Protein AF-D4L274-F1 (afdb_monomer)

Organism: NCBI:txid718255

Solvent-accessible surface area (backbone atoms only — not comparable to full-atom values): 13822 Å² total; per-residue (Å²): 132,84,70,61,60,61,81,51,25,76,66,52,81,37,51,55,84,35,77,43,74,51,44,56,65,91,47,62,78,64,44,63,95,41,41,75,54,61,68,72,52,58,46,53,57,69,37,48,46,46,46,27,58,76,68,74,36,55,57,70,55,36,47,74,72,46,33,41,80,39,74,59,72,80,34,64,44,41,14,44,31,51,33,90,90,76,40,26,36,63,49,54,41,96,80,38,34,57,75,48,62,93,69,48,41,67,65,70,47,40,51,58,41,49,79,43,81,49,100,92,35,65,37,29,31,46,39,52,85,70,57,91,44,75,58,44,82,42,40,40,52,68,63,55,68,53,81,65,49,71,61,50,38,50,49,52,40,52,51,51,52,49,51,52,52,48,24,57,51,46,71,72,52,92,46,70,68,59,42,50,52,52,37,49,51,52,42,40,64,58,46,64,49,76,74,60,82,91,52,64,64,66,62,57,48,51,58,53,52,68,48,49,54,70,72,49,45,51,54,68,55,66,76,50,75,71,68,82,78,67,81,86,77,83,83,135

Foldseek 3Di:
DPDPCVVFFPNDKADQQDKDFDDCPLQAPPLPVFAQCAFVAFAFLVLLLLCCLVVVHALVVCCVQFWDWDQDLLAITIGGDADPPGRGTSQQDPSRHRVCSVSHGQVVLCPPKDWDADPVWIIITGTPPRHPDGTDIDRNNVSSVDPPVVLVRVLVNVRVVLVVVLSVVLVPDDDPVVSVVLNVVVCVLRGNVHDDSPDDVSVSVVVSVVCVVVSVVCVVCVVPVPPVVPPPPDDD

pLDDT: mean 86.52, std 16.9, range [33.88, 98.56]

Nearest PDB structures (foldseek):
  3kr9-assembly1_A  TM=3.920E-01  e=7.426E+00  Streptococcus pneumoniae

Radius of gyration: 20.58 Å; Cα contacts (8 Å, |Δi|>4): 271; chains: 1; bounding box: 63×42×56 Å

InterPro domains:
  IPR005358 Putative zinc- or iron-chelating domain containing protein [PF03692] (26-113)

Structure (mmCIF, N/CA/C/O backbone):
data_AF-D4L274-F1
#
_entry.id   AF-D4L274-F1
#
loop_
_atom_site.group_PDB
_atom_site.id
_atom_site.type_symbol
_atom_site.label_atom_id
_atom_site.label_alt_id
_atom_site.label_comp_id
_atom_site.label_asym_id
_atom_site.label_entity_id
_atom_site.label_seq_id
_atom_site.pdbx_PDB_ins_code
_atom_site.Cartn_x
_atom_site.Cartn_y
_atom_site.Cartn_z
_atom_site.occupancy
_atom_site.B_iso_or_equiv
_atom_site.auth_seq_id
_atom_site.auth_comp_id
_atom_site.auth_asym_id
_atom_site.auth_atom_id
_atom_site.pdbx_PDB_model_num
ATOM 1 N N . MET A 1 1 ? 8.783 10.916 13.183 1.00 33.88 1 MET A N 1
ATOM 2 C CA . MET A 1 1 ? 10.145 11.326 12.772 1.00 33.88 1 MET A CA 1
ATOM 3 C C . MET A 1 1 ? 10.223 11.187 11.265 1.00 33.88 1 MET A C 1
ATOM 5 O O . MET A 1 1 ? 10.173 10.065 10.787 1.00 33.88 1 MET A O 1
ATOM 9 N N . LEU A 1 2 ? 10.274 12.293 10.522 1.00 39.03 2 LEU A N 1
ATOM 10 C CA . LEU A 1 2 ? 10.682 12.239 9.119 1.00 39.03 2 LEU A CA 1
ATOM 11 C C . LEU A 1 2 ? 12.190 11.982 9.145 1.00 39.03 2 LEU A C 1
ATOM 13 O O . LEU A 1 2 ? 12.937 12.860 9.572 1.00 39.03 2 LEU A O 1
ATOM 17 N N . GLN A 1 3 ? 12.623 10.769 8.801 1.00 52.00 3 GLN A N 1
ATOM 18 C CA . GLN A 1 3 ? 14.017 10.561 8.407 1.00 52.00 3 GLN A CA 1
ATOM 19 C C . GLN A 1 3 ? 14.340 11.594 7.324 1.00 52.00 3 GLN A C 1
ATOM 21 O O . GLN A 1 3 ? 13.479 11.878 6.483 1.00 52.00 3 GLN A O 1
ATOM 26 N N . ASP A 1 4 ? 15.529 12.195 7.375 1.00 67.06 4 ASP A N 1
ATOM 27 C CA . ASP A 1 4 ? 15.949 13.106 6.317 1.00 67.06 4 ASP A CA 1
ATOM 28 C C . ASP A 1 4 ? 15.878 12.319 5.007 1.00 67.06 4 ASP A C 1
ATOM 30 O O . ASP A 1 4 ? 16.517 11.277 4.853 1.00 67.06 4 ASP A O 1
ATOM 34 N N . ILE A 1 5 ? 15.039 12.770 4.074 1.00 69.56 5 ILE A N 1
ATOM 35 C CA . ILE A 1 5 ? 14.828 12.079 2.803 1.00 69.56 5 ILE A CA 1
ATOM 36 C C . ILE A 1 5 ? 16.161 11.871 2.074 1.00 69.56 5 ILE A C 1
ATOM 38 O O . ILE A 1 5 ? 16.304 10.909 1.324 1.00 69.56 5 ILE A O 1
ATOM 42 N N . ASN A 1 6 ? 17.163 12.713 2.341 1.00 73.56 6 ASN A N 1
ATOM 43 C CA . ASN A 1 6 ? 18.510 12.586 1.798 1.00 73.56 6 ASN A CA 1
ATOM 44 C C . ASN A 1 6 ? 19.282 11.366 2.327 1.00 73.56 6 ASN A C 1
ATOM 46 O O . ASN A 1 6 ? 20.171 10.880 1.634 1.00 73.56 6 ASN A O 1
ATOM 50 N N . GLU A 1 7 ? 18.954 10.849 3.512 1.00 79.25 7 GLU A N 1
ATOM 51 C CA . GLU A 1 7 ? 19.604 9.666 4.095 1.00 79.25 7 GLU A CA 1
ATOM 52 C C . GLU A 1 7 ? 19.081 8.360 3.484 1.00 79.25 7 GLU A C 1
ATOM 54 O O . GLU A 1 7 ? 19.817 7.379 3.389 1.00 79.25 7 GLU A O 1
ATOM 59 N N . ILE A 1 8 ? 17.820 8.351 3.038 1.00 81.06 8 ILE A N 1
ATOM 60 C CA . ILE A 1 8 ? 17.127 7.144 2.559 1.00 81.06 8 ILE A CA 1
ATOM 61 C C . ILE A 1 8 ? 16.853 7.141 1.051 1.00 81.06 8 ILE A C 1
ATOM 63 O O . ILE A 1 8 ? 16.379 6.141 0.512 1.00 81.06 8 ILE A O 1
ATOM 67 N N . SER A 1 9 ? 17.132 8.241 0.346 1.00 88.00 9 SER A N 1
ATOM 68 C CA . SER A 1 9 ? 16.836 8.399 -1.083 1.00 88.00 9 SER A CA 1
ATOM 69 C C . SER A 1 9 ? 18.046 8.833 -1.907 1.00 88.00 9 SER A C 1
ATOM 71 O O . SER A 1 9 ? 19.152 8.990 -1.395 1.00 88.00 9 SER A O 1
ATOM 73 N N . ASP A 1 10 ? 17.854 9.017 -3.211 1.00 89.00 10 ASP A N 1
ATOM 74 C CA . ASP A 1 10 ? 18.840 9.618 -4.112 1.00 89.00 10 ASP A CA 1
ATOM 75 C C . ASP A 1 10 ? 18.903 11.159 -4.026 1.00 89.00 10 ASP A C 1
ATOM 77 O O . ASP A 1 10 ? 19.505 11.805 -4.892 1.00 89.00 10 ASP A O 1
ATOM 81 N N . GLY A 1 11 ? 18.274 11.743 -2.998 1.00 89.38 11 GLY A N 1
ATOM 82 C CA . GLY A 1 11 ? 18.236 13.180 -2.719 1.00 89.38 11 GLY A CA 1
ATOM 83 C C . GLY A 1 11 ? 17.325 13.968 -3.660 1.00 89.38 11 GLY A C 1
ATOM 84 O O . GLY A 1 11 ? 17.442 15.191 -3.746 1.00 89.38 11 GLY A O 1
ATOM 85 N N . LYS A 1 12 ? 16.454 13.291 -4.421 1.00 93.00 12 LYS A N 1
ATOM 86 C CA . LYS A 1 12 ? 15.584 13.918 -5.422 1.00 93.00 12 LYS A CA 1
ATOM 87 C C . LYS A 1 12 ? 14.117 13.635 -5.156 1.00 93.00 12 LYS A C 1
ATOM 89 O O . LYS A 1 12 ? 13.728 12.546 -4.739 1.00 93.00 12 LYS A O 1
ATOM 94 N N . ILE A 1 13 ? 13.308 14.631 -5.496 1.00 94.50 13 ILE A N 1
ATOM 95 C CA . ILE A 1 13 ? 11.854 14.541 -5.536 1.00 94.50 13 ILE A CA 1
ATOM 96 C C . ILE A 1 13 ? 11.434 14.550 -7.003 1.00 94.50 13 ILE A C 1
ATOM 98 O O . ILE A 1 13 ? 11.924 15.356 -7.794 1.00 94.50 13 ILE A O 1
ATOM 102 N N . TYR A 1 14 ? 10.547 13.630 -7.355 1.00 95.88 14 TYR A N 1
ATOM 103 C CA . TYR A 1 14 ? 10.067 13.398 -8.706 1.00 95.88 14 TYR A CA 1
ATOM 104 C C . TYR A 1 14 ? 8.553 13.600 -8.771 1.00 95.88 14 TYR A C 1
ATOM 106 O O . TYR A 1 14 ? 7.803 13.025 -7.980 1.00 95.88 14 TYR A O 1
ATOM 114 N N . GLY A 1 15 ? 8.094 14.357 -9.760 1.00 95.56 15 GLY A N 1
ATOM 115 C CA . GLY A 1 15 ? 6.718 14.351 -10.233 1.00 95.56 15 GLY A CA 1
ATOM 116 C C . GLY A 1 15 ? 6.466 13.229 -11.246 1.00 95.56 15 GLY A C 1
ATOM 117 O O . GLY A 1 15 ? 7.378 12.563 -11.738 1.00 95.56 15 GLY A O 1
ATOM 118 N N . VAL A 1 16 ? 5.199 13.029 -11.613 1.00 95.19 16 VAL A N 1
ATOM 119 C CA . VAL A 1 16 ? 4.778 11.943 -12.525 1.00 95.19 16 VAL A CA 1
ATOM 120 C C . VAL A 1 16 ? 5.393 12.031 -13.927 1.00 95.19 16 VAL A C 1
ATOM 122 O O . VAL A 1 16 ? 5.595 11.007 -14.583 1.00 95.19 16 VAL A O 1
ATOM 125 N N . HIS A 1 17 ? 5.725 13.237 -14.387 1.00 96.06 17 HIS A N 1
ATOM 126 C CA . HIS A 1 17 ? 6.306 13.461 -15.712 1.00 96.06 17 HIS A CA 1
ATOM 127 C C . HIS A 1 17 ? 7.840 13.436 -15.719 1.00 96.06 17 HIS A C 1
ATOM 129 O O . HIS A 1 17 ? 8.439 13.480 -16.799 1.00 96.06 17 HIS A O 1
ATOM 135 N N . ASP A 1 18 ? 8.472 13.324 -14.549 1.00 97.62 18 ASP A N 1
ATOM 136 C CA . ASP A 1 18 ? 9.923 13.286 -14.434 1.00 97.62 18 ASP A CA 1
ATOM 137 C C . ASP A 1 18 ? 10.494 11.923 -14.822 1.00 97.62 18 ASP A C 1
ATOM 139 O O . ASP A 1 18 ? 9.839 10.878 -14.754 1.00 97.62 18 ASP A O 1
ATOM 143 N N . MET A 1 19 ? 11.759 11.944 -15.240 1.00 97.56 19 MET A N 1
ATOM 144 C CA . MET A 1 19 ? 12.522 10.738 -15.532 1.00 97.56 19 MET A CA 1
ATOM 145 C C . MET A 1 19 ? 13.316 10.311 -14.300 1.00 97.56 19 MET A C 1
ATOM 147 O O . MET A 1 19 ? 14.159 11.064 -13.815 1.00 97.56 19 MET A O 1
ATOM 151 N N . VAL A 1 20 ? 13.153 9.058 -13.892 1.00 96.31 20 VAL A N 1
ATOM 152 C CA . VAL A 1 20 ? 13.898 8.432 -12.797 1.00 96.31 20 VAL A CA 1
ATOM 153 C C . VAL A 1 20 ? 14.702 7.240 -13.325 1.00 96.31 20 VAL A C 1
ATOM 155 O O . VAL A 1 20 ? 14.317 6.600 -14.308 1.00 96.31 20 VAL A O 1
ATOM 158 N N . ARG A 1 21 ? 15.866 6.958 -12.724 1.00 94.62 21 ARG A N 1
ATOM 159 C CA . ARG A 1 21 ? 16.644 5.743 -13.022 1.00 94.62 21 ARG A CA 1
ATOM 160 C C . ARG A 1 21 ? 16.275 4.664 -12.015 1.00 94.62 21 ARG A C 1
ATOM 162 O O . ARG A 1 21 ? 16.834 4.630 -10.926 1.00 94.62 21 ARG A O 1
ATOM 169 N N . VAL A 1 22 ? 15.355 3.787 -12.392 1.00 94.00 22 VAL A N 1
ATOM 170 C CA . VAL A 1 22 ? 14.756 2.782 -11.506 1.00 94.00 22 VAL A CA 1
ATOM 171 C C . VAL A 1 22 ? 14.688 1.417 -12.197 1.00 94.00 22 VAL A C 1
ATOM 173 O O . VAL A 1 22 ? 14.730 1.331 -13.427 1.00 94.00 22 VAL A O 1
ATOM 176 N N . GLY A 1 23 ? 14.666 0.335 -11.422 1.00 90.00 23 GLY A N 1
ATOM 177 C CA . GLY A 1 23 ? 14.574 -1.020 -11.955 1.00 90.00 23 GLY A CA 1
ATOM 178 C C . GLY A 1 23 ? 14.518 -2.079 -10.859 1.00 90.00 23 GLY A C 1
ATOM 179 O O . GLY A 1 23 ? 15.179 -1.940 -9.835 1.00 90.00 23 GLY A O 1
ATOM 180 N N . CYS A 1 24 ? 13.741 -3.136 -11.112 1.00 88.81 24 CYS A N 1
ATOM 181 C CA . CYS A 1 24 ? 13.604 -4.315 -10.245 1.00 88.81 24 CYS A CA 1
ATOM 182 C C . CYS A 1 24 ? 13.590 -5.636 -11.030 1.00 88.81 24 CYS A C 1
ATOM 184 O O . CYS A 1 24 ? 13.215 -6.660 -10.471 1.00 88.81 24 CYS A O 1
ATOM 186 N N . SER A 1 25 ? 13.955 -5.617 -12.321 1.00 85.62 25 SER A N 1
ATOM 187 C CA . SER A 1 25 ? 13.926 -6.801 -13.202 1.00 85.62 25 SER A CA 1
ATOM 188 C C . SER A 1 25 ? 12.616 -7.602 -13.108 1.00 85.62 25 SER A C 1
ATOM 190 O O . SER A 1 25 ? 12.648 -8.815 -12.971 1.00 85.62 25 SER A O 1
ATOM 192 N N . ASP A 1 26 ? 11.469 -6.916 -13.101 1.00 84.50 26 ASP A N 1
ATOM 193 C CA . ASP A 1 26 ? 10.135 -7.532 -12.962 1.00 84.50 26 ASP A CA 1
ATOM 194 C C . ASP A 1 26 ? 9.976 -8.488 -11.758 1.00 84.50 26 ASP A C 1
ATOM 196 O O . ASP A 1 26 ? 9.261 -9.488 -11.809 1.00 84.50 26 ASP A O 1
ATOM 200 N N . CYS A 1 27 ? 10.689 -8.191 -10.665 1.00 85.25 27 CYS A N 1
ATOM 201 C CA . CYS A 1 27 ? 10.757 -9.016 -9.457 1.00 85.25 27 CYS A CA 1
ATOM 202 C C . CYS A 1 27 ? 11.270 -10.452 -9.701 1.00 85.25 27 CYS A C 1
ATOM 204 O O . CYS A 1 27 ? 11.064 -11.327 -8.862 1.00 85.25 27 CYS A O 1
ATOM 206 N N . GLU A 1 28 ? 11.945 -10.712 -10.821 1.00 82.50 28 GLU A N 1
ATOM 207 C CA . GLU A 1 28 ? 12.396 -12.046 -11.208 1.00 82.50 28 GLU A CA 1
ATOM 208 C C . GLU A 1 28 ? 13.659 -12.464 -10.432 1.00 82.50 28 GLU A C 1
ATOM 210 O O . GLU A 1 28 ? 14.702 -11.802 -10.478 1.00 82.50 28 GLU A O 1
ATOM 215 N N . GLY A 1 29 ? 13.567 -13.575 -9.691 1.00 79.06 29 GLY A N 1
ATOM 216 C CA . GLY A 1 29 ? 14.716 -14.260 -9.088 1.00 79.06 29 GLY A CA 1
ATOM 217 C C . GLY A 1 29 ? 15.458 -13.503 -7.976 1.00 79.06 29 GLY A C 1
ATOM 218 O O . GLY A 1 29 ? 16.607 -13.837 -7.698 1.00 79.06 29 GLY A O 1
ATOM 219 N N . CYS A 1 30 ? 14.868 -12.461 -7.375 1.00 85.62 30 CYS A N 1
ATOM 220 C CA . CYS A 1 30 ? 15.454 -11.737 -6.234 1.00 85.62 30 CYS A CA 1
ATOM 221 C C . CYS A 1 30 ? 14.635 -11.895 -4.960 1.00 85.62 30 CYS A C 1
ATOM 223 O O . CYS A 1 30 ? 15.211 -12.219 -3.938 1.00 85.62 30 CYS A O 1
ATOM 225 N N . HIS A 1 31 ? 13.333 -11.594 -5.044 1.00 90.69 31 HIS A N 1
ATOM 226 C CA . HIS A 1 31 ? 12.331 -11.595 -3.967 1.00 90.69 31 HIS A CA 1
ATOM 227 C C . HIS A 1 31 ? 12.716 -11.000 -2.600 1.00 90.69 31 HIS A C 1
ATOM 229 O O . HIS A 1 31 ? 11.873 -10.993 -1.718 1.00 90.69 31 HIS A O 1
ATOM 235 N N . SER A 1 32 ? 13.893 -10.398 -2.436 1.00 90.94 32 SER A N 1
ATOM 236 C CA . SER A 1 32 ? 14.355 -9.789 -1.184 1.00 90.94 32 SER A CA 1
ATOM 237 C C . SER A 1 32 ? 13.424 -8.696 -0.655 1.00 90.94 32 SER A C 1
ATOM 239 O O . SER A 1 32 ? 13.272 -8.543 0.547 1.00 90.94 32 SER A O 1
ATOM 241 N N . CYS A 1 33 ? 12.722 -7.972 -1.534 1.00 91.19 33 CYS A N 1
ATOM 242 C CA . CYS A 1 33 ? 11.678 -7.013 -1.145 1.00 91.19 33 CYS A CA 1
ATOM 243 C C . CYS A 1 33 ? 10.359 -7.666 -0.678 1.00 91.19 33 CYS A C 1
ATOM 245 O O . CYS A 1 33 ? 9.375 -6.971 -0.432 1.00 91.19 33 CYS A O 1
ATOM 247 N N . CYS A 1 34 ? 10.294 -8.996 -0.658 1.00 94.56 34 CYS A N 1
ATOM 248 C CA . CYS A 1 34 ? 9.164 -9.796 -0.199 1.00 94.56 34 CYS A CA 1
ATOM 249 C C . CYS A 1 34 ? 9.510 -10.620 1.046 1.00 94.56 34 CYS A C 1
ATOM 251 O O . CYS A 1 34 ? 8.662 -11.392 1.481 1.00 94.56 34 CYS A O 1
ATOM 253 N N . GLU A 1 35 ? 10.709 -10.484 1.603 1.00 94.75 35 GLU A N 1
ATOM 254 C CA . GLU A 1 35 ? 11.145 -11.173 2.819 1.00 94.75 35 GLU A CA 1
ATOM 255 C C . GLU A 1 35 ? 11.177 -10.184 3.984 1.00 94.75 35 GLU A C 1
ATOM 257 O O . GLU A 1 35 ? 11.460 -9.005 3.783 1.00 94.75 35 GLU A O 1
ATOM 262 N N . GLN A 1 36 ? 10.895 -10.660 5.196 1.00 94.62 36 GLN A N 1
ATOM 263 C CA . GLN A 1 36 ? 11.063 -9.922 6.453 1.00 94.62 36 GLN A CA 1
ATOM 264 C C . GLN A 1 36 ? 10.333 -8.574 6.494 1.00 94.62 36 GLN A C 1
ATOM 266 O O . GLN A 1 36 ? 10.740 -7.636 7.180 1.00 94.62 36 GLN A O 1
ATOM 271 N N . MET A 1 37 ? 9.232 -8.464 5.751 1.00 94.50 37 MET A N 1
ATOM 272 C CA . MET A 1 37 ? 8.464 -7.225 5.658 1.00 94.50 37 MET A CA 1
ATOM 273 C C . MET A 1 37 ? 7.519 -7.035 6.855 1.00 94.50 37 MET A C 1
ATOM 275 O O . MET A 1 37 ? 6.988 -5.937 7.032 1.00 94.50 37 MET A O 1
ATOM 279 N N . GLY A 1 38 ? 7.286 -8.076 7.663 1.00 94.75 38 GLY A N 1
ATOM 280 C CA . GLY A 1 38 ? 6.394 -8.026 8.822 1.00 94.75 38 GLY A CA 1
ATOM 281 C C . GLY A 1 38 ? 5.005 -7.499 8.454 1.00 94.75 38 GLY A C 1
ATOM 282 O O . GLY A 1 38 ? 4.329 -8.049 7.587 1.00 94.75 38 GLY A O 1
ATOM 283 N N . ASP A 1 39 ? 4.601 -6.400 9.081 1.00 95.31 39 ASP A N 1
ATOM 284 C CA . ASP A 1 39 ? 3.322 -5.721 8.863 1.00 95.31 39 ASP A CA 1
ATOM 285 C C . ASP A 1 39 ? 3.436 -4.399 8.079 1.00 95.31 39 ASP A C 1
ATOM 287 O O . ASP A 1 39 ? 2.476 -3.637 7.974 1.00 95.31 39 ASP A O 1
ATOM 291 N N . THR A 1 40 ? 4.590 -4.143 7.456 1.00 94.31 40 THR A N 1
ATOM 292 C CA . THR A 1 40 ? 4.888 -2.859 6.793 1.00 94.31 40 THR A CA 1
ATOM 293 C C . THR A 1 40 ? 4.247 -2.700 5.410 1.00 94.31 40 THR A C 1
ATOM 295 O O . THR A 1 40 ? 4.160 -1.588 4.883 1.00 94.31 40 THR A O 1
ATOM 298 N N . VAL A 1 41 ? 3.764 -3.791 4.803 1.00 96.75 41 VAL A N 1
ATOM 299 C CA . VAL A 1 41 ? 3.087 -3.768 3.495 1.00 96.75 41 VAL A CA 1
ATOM 300 C C . VAL A 1 41 ? 1.607 -3.452 3.691 1.00 96.75 41 VAL A C 1
ATOM 302 O O . VAL A 1 41 ? 0.738 -4.309 3.518 1.00 96.75 41 VAL A O 1
ATOM 305 N N . LEU A 1 42 ? 1.327 -2.210 4.086 1.00 97.56 42 LEU A N 1
ATOM 306 C CA . LEU A 1 42 ? -0.034 -1.712 4.265 1.00 97.56 42 LEU A CA 1
ATOM 307 C C . LEU A 1 42 ? -0.797 -1.729 2.934 1.00 97.56 42 LEU A C 1
ATOM 309 O O . LEU A 1 42 ? -0.251 -1.342 1.896 1.00 97.56 42 LEU A O 1
ATOM 313 N N . VAL A 1 43 ? -2.065 -2.135 2.978 1.00 98.00 43 VAL A N 1
ATOM 314 C CA . VAL A 1 43 ? -2.974 -2.120 1.823 1.00 98.00 43 VAL A CA 1
ATOM 315 C C . VAL A 1 43 ? -4.117 -1.143 2.073 1.00 98.00 43 VAL A C 1
ATOM 317 O O . VAL A 1 43 ? -4.727 -1.118 3.143 1.00 98.00 43 VAL A O 1
ATOM 320 N N . ASP A 1 44 ? -4.365 -0.283 1.090 1.00 97.50 44 ASP A N 1
ATOM 321 C CA . ASP A 1 44 ? -5.436 0.709 1.136 1.00 97.50 44 ASP A CA 1
ATOM 322 C C . ASP A 1 44 ? -6.762 0.131 0.580 1.00 97.50 44 ASP A C 1
ATOM 324 O O . ASP A 1 44 ? -6.789 -1.002 0.089 1.00 97.50 44 ASP A O 1
ATOM 328 N N . PRO A 1 45 ? -7.890 0.862 0.652 1.00 97.44 45 PRO A N 1
ATOM 329 C CA . PRO A 1 45 ? -9.162 0.359 0.131 1.00 97.44 45 PRO A CA 1
ATOM 330 C C . PRO A 1 45 ? -9.150 0.019 -1.367 1.00 97.44 45 PRO A C 1
ATOM 332 O O . PRO A 1 45 ? -9.872 -0.879 -1.798 1.00 97.44 45 PRO A O 1
ATOM 335 N N . TYR A 1 46 ? -8.321 0.696 -2.169 1.00 97.19 46 TYR A N 1
ATOM 336 C CA . TYR A 1 46 ? -8.180 0.386 -3.591 1.00 97.19 46 TYR A CA 1
ATOM 337 C C . TYR A 1 46 ? -7.460 -0.946 -3.795 1.00 97.19 46 TYR A C 1
ATOM 339 O O . TYR A 1 46 ? -7.872 -1.760 -4.625 1.00 97.19 46 TYR A O 1
ATOM 347 N N . ASP A 1 47 ? -6.407 -1.184 -3.015 1.00 97.75 47 ASP A N 1
ATOM 348 C CA . ASP A 1 47 ? -5.683 -2.450 -3.008 1.00 97.75 47 ASP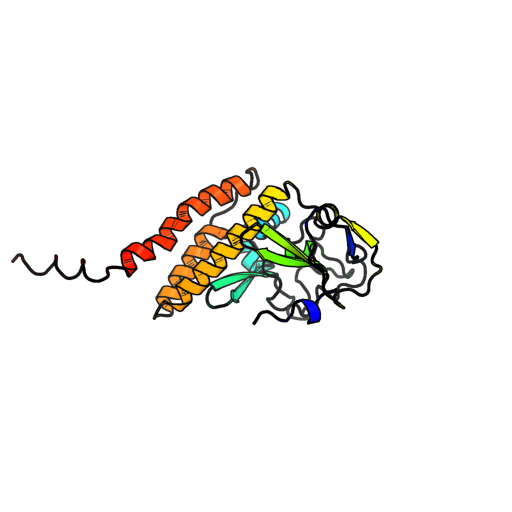 A CA 1
ATOM 349 C C . ASP A 1 47 ? -6.582 -3.601 -2.537 1.00 97.75 47 ASP A C 1
ATOM 351 O O . ASP A 1 47 ? -6.593 -4.656 -3.170 1.00 97.75 47 ASP A O 1
ATOM 355 N N . CYS A 1 48 ? -7.392 -3.396 -1.494 1.00 97.56 48 CYS A N 1
ATOM 356 C CA . CYS A 1 48 ? -8.354 -4.395 -1.027 1.00 97.56 48 CYS A CA 1
ATOM 357 C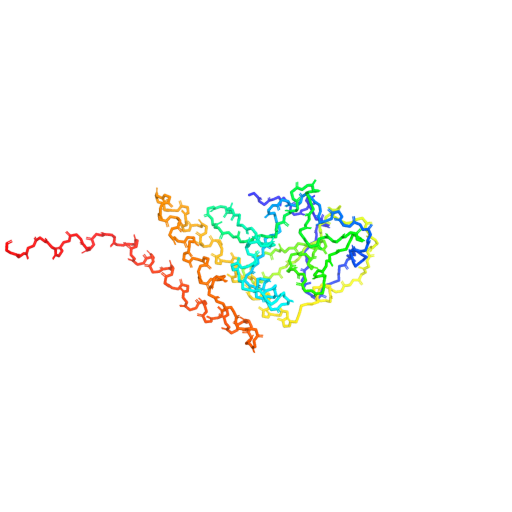 C . CYS A 1 48 ? -9.404 -4.719 -2.093 1.00 97.56 48 CYS A C 1
ATOM 359 O O . CYS A 1 48 ? -9.525 -5.887 -2.446 1.00 97.56 48 CYS A O 1
ATOM 361 N N . LYS A 1 49 ? -10.067 -3.719 -2.699 1.00 96.62 49 LYS A N 1
ATOM 362 C CA . LYS A 1 49 ? -11.025 -3.958 -3.798 1.00 96.62 49 LYS A CA 1
ATOM 363 C C . LYS A 1 49 ? -10.395 -4.761 -4.938 1.00 96.62 49 LYS A C 1
ATOM 365 O O . LYS A 1 49 ? -11.023 -5.655 -5.511 1.00 96.62 49 LYS A O 1
ATOM 370 N N . ARG A 1 50 ? -9.152 -4.431 -5.294 1.00 96.12 50 ARG A N 1
ATOM 371 C CA . ARG A 1 50 ? -8.404 -5.144 -6.332 1.00 96.12 50 ARG A CA 1
ATOM 372 C C . ARG A 1 50 ? -8.179 -6.605 -5.948 1.00 96.12 50 ARG A C 1
ATOM 374 O O . ARG A 1 50 ? -8.435 -7.478 -6.767 1.00 96.12 50 ARG A O 1
ATOM 381 N N . LEU A 1 51 ? -7.726 -6.872 -4.723 1.00 97.31 51 LEU A N 1
ATOM 382 C CA . LEU A 1 51 ? -7.544 -8.237 -4.224 1.00 97.31 51 LEU A CA 1
ATOM 383 C C . LEU A 1 51 ? -8.869 -9.002 -4.177 1.00 97.31 51 LEU A C 1
ATOM 385 O O . LEU A 1 51 ? -8.909 -10.147 -4.613 1.00 97.31 51 LEU A O 1
ATOM 389 N N . GLU A 1 52 ? -9.947 -8.373 -3.705 1.00 96.50 52 GLU A N 1
ATOM 390 C CA . GLU A 1 52 ? -11.280 -8.980 -3.658 1.00 96.50 52 GLU A CA 1
ATOM 391 C C . GLU A 1 52 ? -11.744 -9.411 -5.055 1.00 96.50 52 GLU A C 1
ATOM 393 O O . GLU A 1 52 ? -12.187 -10.543 -5.253 1.00 96.50 52 GLU A O 1
ATOM 398 N N . THR A 1 53 ? -11.563 -8.528 -6.042 1.00 96.00 53 THR A N 1
ATOM 399 C CA . THR A 1 53 ? -11.948 -8.770 -7.438 1.00 96.00 53 THR A CA 1
ATOM 400 C C . THR A 1 53 ? -11.132 -9.901 -8.064 1.00 96.00 53 THR A C 1
ATOM 402 O O . THR A 1 53 ? -11.696 -10.824 -8.645 1.00 96.00 53 THR A O 1
ATOM 405 N N . GLU A 1 54 ? -9.806 -9.850 -7.940 1.00 96.69 54 GLU A N 1
ATOM 406 C CA . GLU A 1 54 ? -8.899 -10.768 -8.642 1.00 96.69 54 GLU A CA 1
ATOM 407 C C . GLU A 1 54 ? -8.815 -12.151 -7.982 1.00 96.69 54 GLU A C 1
ATOM 409 O O . GLU A 1 54 ? -8.550 -13.147 -8.655 1.00 96.69 54 GLU A O 1
ATOM 414 N N . LEU A 1 55 ? -9.055 -12.234 -6.669 1.00 96.31 55 LEU A N 1
ATOM 415 C CA . LEU A 1 55 ? -9.080 -13.499 -5.928 1.00 96.31 55 LEU A CA 1
ATOM 416 C C . LEU A 1 55 ? -10.492 -14.085 -5.795 1.00 96.31 55 LEU A C 1
ATOM 418 O O . LEU A 1 55 ? -10.626 -15.234 -5.376 1.00 96.31 55 LEU A O 1
ATOM 422 N N . GLY A 1 56 ? -11.539 -13.323 -6.135 1.00 95.94 56 GLY A N 1
ATOM 423 C CA . GLY A 1 56 ? -12.932 -13.733 -5.936 1.00 95.94 56 GLY A CA 1
ATOM 424 C C . GLY A 1 56 ? -13.280 -13.927 -4.457 1.00 95.94 56 GLY A C 1
ATOM 425 O O . GLY A 1 56 ? -14.011 -14.853 -4.107 1.00 95.94 56 GLY A O 1
ATOM 426 N N . MET A 1 57 ? -12.708 -13.093 -3.588 1.00 95.81 57 MET A N 1
ATOM 427 C CA . MET A 1 57 ? -12.830 -13.176 -2.131 1.00 95.81 57 MET A CA 1
ATOM 428 C C . MET A 1 57 ? -13.448 -11.894 -1.582 1.00 95.81 57 MET A C 1
ATOM 430 O O . MET A 1 57 ? -13.123 -10.815 -2.054 1.00 95.81 57 MET A O 1
ATOM 434 N N . GLY A 1 58 ? -14.285 -11.986 -0.551 1.00 96.44 58 GLY A N 1
ATOM 435 C CA . GLY A 1 58 ? -14.650 -10.812 0.250 1.00 96.44 58 GLY A CA 1
ATOM 436 C C . GLY A 1 58 ? -13.569 -10.465 1.278 1.00 96.44 58 GLY A C 1
ATOM 437 O O . GLY A 1 58 ? -12.744 -11.314 1.633 1.00 96.44 58 GLY A O 1
ATOM 438 N N . PHE A 1 59 ? -13.602 -9.251 1.826 1.00 97.25 59 PHE A N 1
ATOM 439 C CA . PHE A 1 59 ? -12.607 -8.776 2.792 1.00 97.25 59 PHE A CA 1
ATOM 440 C C . PHE A 1 59 ? -12.402 -9.715 3.996 1.00 97.25 59 PHE A C 1
ATOM 442 O O . PHE A 1 59 ? -11.269 -9.951 4.407 1.00 97.25 59 PHE A O 1
ATOM 449 N N . GLU A 1 60 ? -13.458 -10.345 4.524 1.00 97.44 60 GLU A N 1
ATOM 450 C CA . GLU A 1 60 ? -13.337 -11.351 5.595 1.00 97.44 60 GLU A CA 1
ATOM 451 C C . GLU A 1 60 ? -12.494 -12.570 5.187 1.00 97.44 60 GLU A C 1
ATOM 453 O O . GLU A 1 60 ? -11.668 -13.053 5.964 1.00 97.44 60 GLU A O 1
ATOM 458 N N . GLN A 1 61 ? -12.664 -13.052 3.954 1.00 98.12 61 GLN A N 1
ATOM 459 C CA . GLN A 1 61 ? -11.886 -14.165 3.408 1.00 98.12 61 GLN A CA 1
ATOM 460 C C . GLN A 1 61 ? -10.442 -13.739 3.129 1.00 98.12 61 GLN A C 1
ATOM 462 O O . GLN A 1 61 ? -9.515 -14.513 3.386 1.00 98.12 61 GLN A O 1
ATOM 467 N N . LEU A 1 62 ? -10.230 -12.493 2.686 1.00 98.31 62 LEU A N 1
ATOM 468 C CA . LEU A 1 62 ? -8.890 -11.913 2.603 1.00 98.31 62 LEU A CA 1
ATOM 469 C C . LEU A 1 62 ? -8.230 -11.896 3.985 1.00 98.31 62 LEU A C 1
ATOM 471 O O . LEU A 1 62 ? -7.085 -12.320 4.103 1.00 98.31 62 LEU A O 1
ATOM 475 N N . MET A 1 63 ? -8.939 -11.501 5.048 1.00 98.06 63 MET A N 1
ATOM 476 C CA . MET A 1 63 ? -8.368 -11.490 6.398 1.00 98.06 63 MET A CA 1
ATOM 477 C C . MET A 1 63 ? -7.995 -12.886 6.913 1.00 98.06 63 MET A C 1
ATOM 479 O O . MET A 1 63 ? -7.013 -13.064 7.638 1.00 98.06 63 MET A O 1
ATOM 483 N N . GLN A 1 64 ? -8.771 -13.906 6.549 1.00 97.62 64 GLN A N 1
ATOM 484 C CA . GLN A 1 64 ? -8.458 -15.292 6.901 1.00 97.62 64 GLN A CA 1
ATOM 485 C C . GLN A 1 64 ? -7.206 -15.781 6.166 1.00 97.62 64 GLN A C 1
ATOM 487 O O . GLN A 1 64 ? -6.368 -16.454 6.762 1.00 97.62 64 GLN A O 1
ATOM 492 N N . SER A 1 65 ? -7.036 -15.382 4.907 1.00 97.12 65 SER A N 1
ATOM 493 C CA . SER A 1 65 ? -5.979 -15.877 4.024 1.00 97.12 65 SER A CA 1
ATOM 494 C C . SER A 1 65 ? -4.724 -14.997 4.012 1.00 97.12 65 SER A C 1
ATOM 496 O O . SER A 1 65 ? -3.684 -15.408 4.518 1.00 97.12 65 SER A O 1
ATOM 498 N N . CYS A 1 66 ? -4.803 -13.788 3.459 1.00 97.94 66 CYS A N 1
ATOM 499 C CA . CYS A 1 66 ? -3.648 -13.001 3.030 1.00 97.94 66 CYS A CA 1
ATOM 500 C C . CYS A 1 66 ? -3.536 -11.595 3.639 1.00 97.94 66 CYS A C 1
ATOM 502 O O . CYS A 1 66 ? -2.497 -10.959 3.471 1.00 97.94 66 CYS A O 1
ATOM 504 N N . VAL A 1 67 ? -4.559 -11.099 4.338 1.00 98.38 67 VAL A N 1
ATOM 505 C CA . VAL A 1 67 ? -4.590 -9.753 4.934 1.00 98.38 67 VAL A CA 1
ATOM 506 C C . VAL A 1 67 ? -4.593 -9.836 6.462 1.00 98.38 67 VAL A C 1
ATOM 508 O O . VAL A 1 67 ? -5.392 -10.548 7.057 1.00 98.38 67 VAL A O 1
ATOM 511 N N . GLY A 1 68 ? -3.683 -9.131 7.122 1.00 98.12 68 GLY A N 1
ATOM 512 C CA . GLY A 1 68 ? -3.675 -8.936 8.571 1.00 98.12 68 GLY A CA 1
ATOM 513 C C . GLY A 1 68 ? -4.128 -7.527 8.948 1.00 98.12 68 GLY A C 1
ATOM 514 O O . GLY A 1 68 ? -4.340 -6.681 8.082 1.00 98.12 68 GLY A O 1
ATOM 515 N N . LEU A 1 69 ? -4.242 -7.259 10.249 1.00 97.81 69 LEU A N 1
ATOM 516 C CA . LEU A 1 69 ? -4.498 -5.921 10.788 1.00 97.81 69 LEU A CA 1
ATOM 517 C C . LEU A 1 69 ? -3.278 -5.452 11.584 1.00 97.81 69 LEU A C 1
ATOM 519 O O . LEU A 1 69 ? -2.721 -6.214 12.368 1.00 97.81 69 LEU A O 1
ATOM 523 N N . HIS A 1 70 ? -2.875 -4.206 11.367 1.00 96.12 70 HIS A N 1
ATOM 524 C CA . HIS A 1 70 ? -1.776 -3.529 12.046 1.00 96.12 70 HIS A CA 1
ATOM 525 C C . HIS A 1 70 ? -2.297 -2.269 12.743 1.00 96.12 70 HIS A C 1
ATOM 527 O O . HIS A 1 70 ? -3.261 -1.657 12.282 1.00 96.12 70 HIS A O 1
ATOM 533 N N . VAL A 1 71 ? -1.668 -1.879 13.852 1.00 95.81 71 VAL A N 1
ATOM 534 C CA . VAL A 1 71 ? -2.005 -0.649 14.578 1.00 95.81 71 VAL A CA 1
ATOM 535 C C . VAL A 1 71 ? -0.929 0.400 14.310 1.00 95.81 71 VAL A C 1
ATOM 537 O O . VAL A 1 71 ? 0.159 0.325 14.871 1.00 95.81 71 VAL A O 1
ATOM 540 N N . GLU A 1 72 ? -1.259 1.409 13.503 1.00 92.94 72 GLU A N 1
ATOM 541 C CA . GLU A 1 72 ? -0.382 2.536 13.163 1.00 92.94 72 GLU A CA 1
ATOM 542 C C . GLU A 1 72 ? -0.887 3.804 13.868 1.00 92.94 72 GLU A C 1
ATOM 544 O O . GLU A 1 72 ? -1.915 4.371 13.491 1.00 92.94 72 GLU A O 1
ATOM 549 N N . GLU A 1 73 ? -0.181 4.249 14.913 1.00 93.19 73 GLU A N 1
ATOM 550 C CA . GLU A 1 73 ? -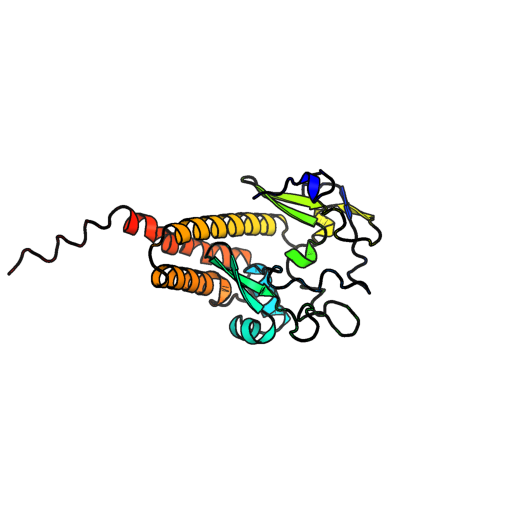0.552 5.430 15.722 1.00 93.19 73 GLU A CA 1
ATOM 551 C C . GLU A 1 73 ? -1.999 5.364 16.262 1.00 93.19 73 GLU A C 1
ATOM 553 O O . GLU A 1 73 ? -2.752 6.335 16.259 1.00 93.19 73 GLU A O 1
ATOM 558 N N . GLY A 1 74 ? -2.404 4.173 16.717 1.00 94.19 74 GLY A N 1
ATOM 559 C CA . GLY A 1 74 ? -3.735 3.899 17.270 1.00 94.19 74 GLY A CA 1
ATOM 560 C C . GLY A 1 74 ? -4.804 3.557 16.228 1.00 94.19 74 GLY A C 1
ATOM 561 O O . GLY A 1 74 ? -5.831 2.984 16.594 1.00 94.19 74 GLY A O 1
ATOM 562 N N . LEU A 1 75 ? -4.569 3.841 14.944 1.00 95.75 75 LEU A N 1
ATOM 563 C CA . LEU A 1 75 ? -5.475 3.475 13.857 1.00 95.75 75 LEU A CA 1
ATOM 564 C C . LEU A 1 75 ? -5.231 2.029 13.414 1.00 95.75 75 LEU A C 1
ATOM 566 O O . LEU A 1 75 ? -4.095 1.640 13.158 1.00 95.75 75 LEU A O 1
ATOM 570 N N . ILE A 1 76 ? -6.302 1.245 13.277 1.00 96.69 76 ILE A N 1
ATOM 571 C CA . ILE A 1 76 ? -6.216 -0.115 12.732 1.00 96.69 76 ILE A CA 1
ATOM 572 C C . ILE A 1 76 ? -6.273 -0.052 11.202 1.00 96.69 76 ILE A C 1
ATOM 574 O O . ILE A 1 76 ? -7.266 0.407 10.634 1.00 96.69 76 ILE A O 1
ATOM 578 N N . VAL A 1 77 ? -5.224 -0.539 10.541 1.00 96.94 77 VAL A N 1
ATOM 579 C CA . VAL A 1 77 ? -5.077 -0.567 9.080 1.00 96.94 77 VAL A CA 1
ATOM 580 C C . VAL A 1 77 ? -4.709 -1.970 8.583 1.00 96.94 77 VAL A C 1
ATOM 582 O O . VAL A 1 77 ? -3.991 -2.690 9.281 1.00 96.94 77 VAL A O 1
ATOM 585 N N . PRO A 1 78 ? -5.173 -2.399 7.397 1.00 98.25 78 PRO A N 1
ATOM 586 C CA . PRO A 1 78 ? -4.823 -3.718 6.885 1.00 98.25 78 PRO A CA 1
ATOM 587 C C . PRO A 1 78 ? -3.417 -3.762 6.265 1.00 98.25 78 PRO A C 1
ATOM 589 O O . PRO A 1 78 ? -2.928 -2.769 5.723 1.00 98.25 78 PRO A O 1
ATOM 592 N N . HIS A 1 79 ? -2.782 -4.932 6.307 1.00 98.56 79 HIS A N 1
ATOM 593 C CA . HIS A 1 79 ? -1.481 -5.210 5.685 1.00 98.56 79 HIS A CA 1
ATOM 594 C C . HIS A 1 79 ? -1.467 -6.594 5.027 1.00 98.56 79 HIS A C 1
ATOM 596 O O . HIS A 1 79 ? -2.286 -7.449 5.364 1.00 98.56 79 HIS A O 1
ATOM 602 N N . LEU A 1 80 ? -0.534 -6.849 4.109 1.00 98.38 80 LEU A N 1
ATOM 603 C CA . LEU A 1 80 ? -0.301 -8.205 3.601 1.00 98.38 80 LEU A CA 1
ATOM 604 C C . LEU A 1 80 ? 0.418 -9.070 4.637 1.00 98.38 80 LEU A C 1
ATOM 606 O O . LEU A 1 80 ? 1.462 -8.671 5.141 1.00 98.38 80 LEU A O 1
ATOM 610 N N . LYS A 1 81 ? -0.084 -10.281 4.888 1.00 98.31 81 LYS A N 1
ATOM 611 C CA . LYS A 1 81 ? 0.559 -11.242 5.794 1.00 98.31 81 LYS A CA 1
ATOM 612 C C . LYS A 1 81 ? 1.895 -11.757 5.253 1.00 98.31 81 LYS A C 1
ATOM 614 O O . LYS A 1 81 ? 2.082 -11.915 4.040 1.00 98.31 81 LYS A O 1
ATOM 619 N N . MET A 1 82 ? 2.766 -12.130 6.185 1.00 97.75 82 MET A N 1
ATOM 620 C CA . MET A 1 82 ? 3.919 -12.995 5.935 1.00 97.75 82 MET A CA 1
ATOM 621 C C . MET A 1 82 ? 3.576 -14.456 6.264 1.00 97.75 82 MET A C 1
ATOM 623 O O . MET A 1 82 ? 2.700 -14.741 7.081 1.00 97.75 82 MET A O 1
ATOM 627 N N . GLN A 1 83 ? 4.259 -15.388 5.611 1.00 96.81 83 GLN A N 1
ATOM 628 C CA . GLN A 1 83 ? 4.220 -16.818 5.889 1.00 96.81 83 GLN A CA 1
ATOM 629 C C . GLN A 1 83 ? 5.015 -17.096 7.166 1.00 96.81 83 GLN A C 1
ATOM 631 O O . GLN A 1 83 ? 6.187 -16.742 7.252 1.00 96.81 83 GLN A O 1
ATOM 636 N N . GLU A 1 84 ? 4.405 -17.771 8.138 1.00 93.38 84 GLU A N 1
ATOM 637 C CA . GLU A 1 84 ? 4.999 -17.953 9.473 1.00 93.38 84 GLU A CA 1
ATOM 638 C C . GLU A 1 84 ? 6.347 -18.693 9.462 1.00 93.38 84 GLU A C 1
ATOM 640 O O . GLU A 1 84 ? 7.205 -18.420 10.295 1.00 93.38 84 GLU A O 1
ATOM 645 N N . GLN A 1 85 ? 6.544 -19.638 8.536 1.00 93.88 85 GLN A N 1
ATOM 646 C CA . GLN A 1 85 ? 7.741 -20.489 8.518 1.00 93.88 85 GLN A CA 1
ATOM 647 C C . GLN A 1 85 ? 8.950 -19.833 7.849 1.00 93.88 85 GLN A C 1
ATOM 649 O O . GLN A 1 85 ? 10.086 -20.123 8.217 1.00 93.88 85 GLN A O 1
ATOM 654 N N . THR A 1 86 ? 8.710 -19.001 6.839 1.00 94.31 86 THR A N 1
ATOM 655 C CA . THR A 1 86 ? 9.758 -18.442 5.976 1.00 94.31 86 THR A CA 1
ATOM 656 C C . THR A 1 86 ? 9.936 -16.942 6.162 1.00 94.31 86 THR A C 1
ATOM 658 O O . THR A 1 86 ? 10.914 -16.395 5.667 1.00 94.31 86 THR A O 1
ATOM 661 N N . ASP A 1 87 ? 9.005 -16.281 6.857 1.00 95.94 87 ASP A N 1
ATOM 662 C CA . ASP A 1 87 ? 8.933 -14.824 6.987 1.00 95.94 87 ASP A CA 1
ATOM 663 C C . ASP A 1 87 ? 8.941 -14.114 5.620 1.00 95.94 87 ASP A C 1
ATOM 665 O O . ASP A 1 87 ? 9.574 -13.083 5.406 1.00 95.94 87 ASP A O 1
ATOM 669 N N . THR A 1 88 ? 8.244 -14.701 4.647 1.00 97.00 88 THR A N 1
ATOM 670 C CA . THR A 1 88 ? 8.089 -14.146 3.298 1.00 97.00 88 THR A CA 1
ATOM 671 C C . THR A 1 88 ? 6.643 -13.784 3.020 1.00 97.00 88 THR A C 1
ATOM 673 O O . THR A 1 88 ? 5.738 -14.413 3.554 1.00 97.00 88 THR A O 1
ATOM 676 N N . CYS A 1 89 ? 6.390 -12.834 2.124 1.00 97.81 89 CYS A N 1
ATOM 677 C CA . CYS A 1 89 ? 5.042 -12.445 1.715 1.00 97.81 89 CYS A CA 1
ATOM 678 C C . CYS A 1 89 ? 4.191 -13.673 1.354 1.00 97.81 89 CYS A C 1
ATOM 680 O O . CYS A 1 89 ? 4.648 -14.586 0.661 1.00 97.81 89 CYS A O 1
ATOM 682 N N . VAL A 1 90 ? 2.929 -13.682 1.785 1.00 97.56 90 VAL A N 1
ATOM 683 C CA . VAL A 1 90 ? 1.961 -14.759 1.506 1.00 97.56 90 VAL A CA 1
ATOM 684 C C . VAL A 1 90 ? 1.760 -15.037 0.011 1.00 97.56 90 VAL A C 1
ATOM 686 O O . VAL A 1 90 ? 1.372 -16.135 -0.373 1.00 97.56 90 VAL A O 1
ATOM 689 N N . PHE A 1 91 ? 2.075 -14.067 -0.850 1.00 97.31 91 PHE A N 1
ATOM 690 C CA . PHE A 1 91 ? 2.007 -14.214 -2.303 1.00 97.31 91 PHE A CA 1
ATOM 691 C C . PHE A 1 91 ? 3.346 -14.569 -2.963 1.00 97.31 91 PHE A C 1
ATOM 693 O O . PHE A 1 91 ? 3.411 -14.629 -4.190 1.00 97.31 91 PHE A O 1
ATOM 700 N N . LEU A 1 92 ? 4.428 -14.774 -2.209 1.00 96.19 92 LEU A N 1
ATOM 701 C CA . LEU A 1 92 ? 5.681 -15.266 -2.776 1.00 96.19 92 LEU A CA 1
ATOM 702 C C . LEU A 1 92 ? 5.554 -16.765 -3.072 1.00 96.19 92 LEU A C 1
ATOM 704 O O . LEU A 1 92 ? 5.344 -17.564 -2.163 1.00 96.19 92 LEU A O 1
ATOM 708 N N . ASN A 1 93 ? 5.661 -17.138 -4.348 1.00 93.69 93 ASN A N 1
ATOM 709 C CA . ASN A 1 93 ? 5.585 -18.533 -4.775 1.00 93.69 93 ASN A CA 1
ATOM 710 C C . ASN A 1 93 ? 6.954 -19.236 -4.722 1.00 93.69 93 ASN A C 1
ATOM 712 O O . ASN A 1 93 ? 7.997 -18.599 -4.581 1.00 93.69 93 ASN A O 1
ATOM 716 N N . GLU A 1 94 ? 6.950 -20.556 -4.915 1.00 91.88 94 GLU A N 1
ATOM 717 C CA . GLU A 1 94 ? 8.153 -21.407 -4.893 1.00 91.88 94 GLU A CA 1
ATOM 718 C C . GLU A 1 94 ? 9.196 -21.046 -5.966 1.00 91.88 94 GLU A C 1
ATOM 720 O O . GLU A 1 94 ? 10.376 -21.347 -5.813 1.00 91.88 94 GLU A O 1
ATOM 725 N N . ALA A 1 95 ? 8.788 -20.365 -7.043 1.00 91.56 95 ALA A N 1
ATOM 726 C CA . ALA A 1 95 ? 9.695 -19.861 -8.074 1.00 91.56 95 ALA A CA 1
ATOM 727 C C . ALA A 1 95 ? 10.347 -18.514 -7.695 1.00 91.56 95 ALA A C 1
ATOM 729 O O . ALA A 1 95 ? 11.030 -17.903 -8.519 1.00 91.56 95 ALA A O 1
ATOM 730 N N . GLY A 1 96 ? 10.113 -18.013 -6.477 1.00 91.56 96 GLY A N 1
ATOM 731 C CA . GLY A 1 96 ? 10.624 -16.725 -6.021 1.00 91.56 96 GLY A CA 1
ATOM 732 C C . GLY A 1 96 ? 9.973 -15.540 -6.738 1.00 91.56 96 GLY A C 1
ATOM 733 O O . GLY A 1 96 ? 10.634 -14.522 -6.953 1.00 91.56 96 GLY A O 1
ATOM 734 N N . ARG A 1 97 ? 8.701 -15.670 -7.147 1.00 92.81 97 ARG A N 1
ATOM 735 C CA . ARG A 1 97 ? 7.921 -14.617 -7.817 1.00 92.81 97 ARG A CA 1
ATOM 736 C C . ARG A 1 97 ? 6.593 -14.371 -7.106 1.00 92.81 97 ARG A C 1
ATOM 738 O O . ARG A 1 97 ? 5.966 -15.278 -6.571 1.00 92.81 97 ARG A O 1
ATOM 745 N N . CYS A 1 98 ? 6.136 -13.124 -7.129 1.00 95.19 98 CYS A N 1
ATOM 746 C CA . CYS A 1 98 ? 4.820 -12.768 -6.611 1.00 95.19 98 CYS A CA 1
ATOM 747 C C . CYS A 1 98 ? 3.711 -13.400 -7.479 1.00 95.19 98 CYS A C 1
ATOM 749 O O . CYS A 1 98 ? 3.635 -13.131 -8.678 1.00 95.19 98 CYS A O 1
ATOM 751 N N . SER A 1 99 ? 2.839 -14.219 -6.891 1.00 95.75 99 SER A N 1
ATOM 752 C CA . SER A 1 99 ? 1.720 -14.875 -7.585 1.00 95.75 99 SER A CA 1
ATOM 753 C C . SER A 1 99 ? 0.660 -13.885 -8.072 1.00 95.75 99 SER A C 1
ATOM 755 O O . SER A 1 99 ? 0.018 -14.124 -9.090 1.00 95.75 99 SER A O 1
ATOM 757 N N . ILE A 1 100 ? 0.547 -12.733 -7.407 1.00 96.06 100 ILE A N 1
ATOM 758 C CA . ILE A 1 100 ? -0.392 -11.653 -7.739 1.00 96.06 100 ILE A CA 1
ATOM 759 C C . ILE A 1 100 ? 0.264 -10.501 -8.506 1.00 96.06 100 ILE A C 1
ATOM 761 O O . ILE A 1 100 ? -0.226 -9.377 -8.510 1.00 96.06 100 ILE A O 1
ATOM 765 N N . HIS A 1 101 ? 1.411 -10.735 -9.143 1.00 93.94 101 HIS A N 1
ATOM 766 C CA . HIS A 1 101 ? 2.253 -9.677 -9.708 1.00 93.94 101 HIS A CA 1
ATOM 767 C C . HIS A 1 101 ? 1.519 -8.708 -10.660 1.00 93.94 101 HIS A C 1
ATOM 769 O O . HIS A 1 101 ? 1.833 -7.512 -10.692 1.00 93.94 101 HIS A O 1
ATOM 775 N N . ALA A 1 102 ? 0.534 -9.197 -11.421 1.00 93.44 102 ALA A N 1
ATOM 776 C CA . ALA A 1 102 ? -0.283 -8.382 -12.323 1.00 93.44 102 ALA A CA 1
ATOM 777 C C . ALA A 1 102 ? -1.148 -7.350 -11.573 1.00 93.44 102 ALA A C 1
ATOM 779 O O . ALA A 1 102 ? -1.269 -6.212 -12.015 1.00 93.44 102 ALA A O 1
ATOM 780 N N . TYR A 1 103 ? -1.642 -7.701 -10.388 1.00 94.56 103 TYR A N 1
ATOM 781 C CA . TYR A 1 103 ? -2.566 -6.900 -9.584 1.00 94.56 103 TYR A CA 1
ATOM 782 C C . TYR A 1 103 ? -2.036 -6.629 -8.167 1.00 94.56 103 TYR A C 1
ATOM 784 O O . TYR A 1 103 ? -2.792 -6.398 -7.228 1.00 94.56 103 TYR A O 1
ATOM 792 N N . ARG A 1 104 ? -0.711 -6.604 -8.006 1.00 94.62 104 ARG A N 1
ATOM 793 C CA . ARG A 1 104 ? -0.052 -6.330 -6.723 1.00 94.62 104 ARG A CA 1
ATOM 794 C C . ARG A 1 104 ? -0.468 -4.972 -6.133 1.00 94.62 104 ARG A C 1
ATOM 796 O O . ARG A 1 104 ? -0.724 -4.050 -6.916 1.00 94.62 104 ARG A O 1
ATOM 803 N N . PRO A 1 105 ? -0.462 -4.814 -4.798 1.00 95.69 105 PRO A N 1
ATOM 804 C CA . PRO A 1 105 ? -0.788 -3.548 -4.150 1.00 95.69 105 PRO A CA 1
ATOM 805 C C . PRO A 1 105 ? 0.058 -2.368 -4.630 1.00 95.69 105 PRO A C 1
ATOM 807 O O . PRO A 1 105 ? 1.187 -2.533 -5.115 1.00 95.69 105 PRO A O 1
ATOM 810 N N . GLY A 1 106 ? -0.473 -1.160 -4.457 1.00 94.62 106 GLY A N 1
ATOM 811 C CA . GLY A 1 106 ? 0.147 0.085 -4.892 1.00 94.62 106 GLY A CA 1
ATOM 812 C C . GLY A 1 106 ? 1.561 0.269 -4.348 1.00 94.62 106 GLY A C 1
ATOM 813 O O . GLY A 1 106 ? 2.441 0.695 -5.094 1.00 94.62 106 GLY A O 1
ATOM 814 N N . ILE A 1 107 ? 1.803 -0.106 -3.089 1.00 93.94 107 ILE A N 1
ATOM 815 C CA . ILE A 1 107 ? 3.130 -0.014 -2.468 1.00 93.94 107 ILE A CA 1
ATOM 816 C C . ILE A 1 107 ? 4.142 -0.982 -3.110 1.00 93.94 107 ILE A C 1
ATOM 818 O O . ILE A 1 107 ? 5.263 -0.586 -3.425 1.00 93.94 107 ILE A O 1
ATOM 822 N N . CYS A 1 108 ? 3.729 -2.215 -3.425 1.00 95.06 108 CYS A N 1
ATOM 823 C CA . CYS A 1 108 ? 4.576 -3.199 -4.104 1.00 95.06 108 CYS A CA 1
ATOM 824 C C . CYS A 1 108 ? 4.854 -2.814 -5.565 1.00 95.06 108 CYS A C 1
ATOM 826 O O . CYS A 1 108 ? 5.933 -3.079 -6.084 1.00 95.06 108 CYS A O 1
ATOM 828 N N . ARG A 1 109 ? 3.885 -2.195 -6.257 1.00 94.06 109 ARG A N 1
ATOM 829 C CA . ARG A 1 109 ? 4.071 -1.645 -7.614 1.00 94.06 109 ARG A CA 1
ATOM 830 C C . ARG A 1 109 ? 5.027 -0.469 -7.632 1.00 94.06 109 ARG A C 1
ATOM 832 O O . ARG A 1 109 ? 5.803 -0.355 -8.574 1.00 94.06 109 ARG A O 1
ATOM 839 N N . LEU A 1 110 ? 4.953 0.370 -6.610 1.00 95.00 110 LEU A N 1
ATOM 840 C CA . LEU A 1 110 ? 5.764 1.564 -6.487 1.00 95.00 110 LEU A CA 1
ATOM 841 C C . LEU A 1 110 ? 7.250 1.237 -6.280 1.00 95.00 110 LEU A C 1
ATOM 843 O O . LEU A 1 110 ? 8.097 1.919 -6.862 1.00 95.00 110 LEU A O 1
ATOM 847 N N . PHE A 1 111 ? 7.554 0.207 -5.484 1.00 94.56 111 PHE A N 1
ATOM 848 C CA . PHE A 1 111 ? 8.920 -0.187 -5.136 1.00 94.56 111 PHE A CA 1
ATOM 849 C C . PHE A 1 111 ? 9.852 -0.219 -6.365 1.00 94.56 111 PHE A C 1
ATOM 851 O O . PHE A 1 111 ? 9.465 -0.750 -7.408 1.00 94.56 111 PHE A O 1
ATOM 858 N N . PRO A 1 112 ? 11.067 0.360 -6.282 1.00 94.38 112 PRO A N 1
ATOM 859 C CA . PRO A 1 112 ? 11.747 0.909 -5.108 1.00 94.38 112 PRO A CA 1
ATOM 860 C C . PRO A 1 112 ? 11.512 2.417 -4.927 1.00 94.38 112 PRO A C 1
ATOM 862 O O . PRO A 1 112 ? 12.239 3.078 -4.183 1.00 94.38 112 PRO A O 1
ATOM 865 N N . LEU A 1 113 ? 10.524 2.996 -5.617 1.00 95.88 113 LEU A N 1
ATOM 866 C CA . LEU A 1 113 ? 10.103 4.357 -5.315 1.00 95.88 113 LEU A CA 1
ATOM 867 C C . LEU A 1 113 ? 9.360 4.388 -3.970 1.00 95.88 113 LEU A C 1
ATOM 869 O O . LEU A 1 113 ? 8.783 3.395 -3.529 1.00 95.88 113 LEU A O 1
ATOM 873 N N . GLY A 1 114 ? 9.395 5.540 -3.318 1.00 94.44 114 GLY A N 1
ATOM 874 C CA . GLY A 1 114 ? 8.529 5.918 -2.209 1.00 94.44 114 GLY A CA 1
ATOM 875 C C . GLY A 1 114 ? 7.599 7.060 -2.623 1.00 94.44 114 GLY A C 1
ATOM 876 O O . GLY A 1 114 ? 7.748 7.636 -3.704 1.00 94.44 114 GLY A O 1
ATOM 877 N N . ARG A 1 115 ? 6.615 7.368 -1.774 1.00 94.31 115 ARG A N 1
ATOM 878 C CA . ARG A 1 115 ? 5.670 8.482 -1.955 1.00 94.31 115 ARG A CA 1
ATOM 879 C C . ARG A 1 115 ? 5.895 9.539 -0.886 1.00 94.31 115 ARG A C 1
ATOM 881 O O . ARG A 1 115 ? 6.118 9.206 0.274 1.00 94.31 1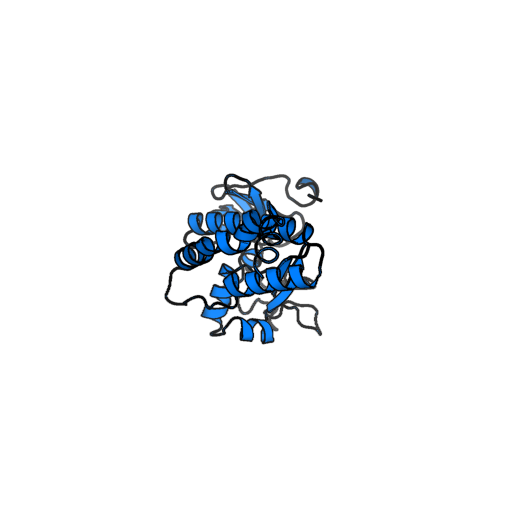15 ARG A O 1
ATOM 888 N N . ILE A 1 116 ? 5.753 10.792 -1.286 1.00 93.06 116 ILE A N 1
ATOM 889 C CA . ILE A 1 116 ? 5.632 11.954 -0.412 1.00 93.06 116 ILE A CA 1
ATOM 890 C C . ILE A 1 116 ? 4.212 12.473 -0.594 1.00 93.06 116 ILE A C 1
ATOM 892 O O . ILE A 1 116 ? 3.772 12.690 -1.724 1.00 93.06 116 ILE A O 1
ATOM 896 N N . TYR A 1 117 ? 3.497 12.636 0.513 1.00 90.94 117 TYR A N 1
ATOM 897 C CA . TYR A 1 117 ? 2.155 13.201 0.517 1.00 90.94 117 TYR A CA 1
ATOM 898 C C . TYR A 1 117 ? 2.256 14.681 0.884 1.00 90.94 117 TYR A C 1
ATOM 900 O O . TYR A 1 117 ? 2.723 15.023 1.970 1.00 90.94 117 TYR A O 1
ATOM 908 N N . GLU A 1 118 ? 1.839 15.551 -0.028 1.00 80.12 118 GLU A N 1
ATOM 909 C CA . GLU A 1 118 ? 1.876 17.007 0.112 1.00 80.12 118 GLU A CA 1
ATOM 910 C C . GLU A 1 118 ? 0.456 17.571 -0.025 1.00 80.12 118 GLU A C 1
ATOM 912 O O . GLU A 1 118 ? -0.431 16.925 -0.583 1.00 80.12 118 GLU A O 1
ATOM 917 N N . GLU A 1 119 ? 0.225 18.803 0.439 1.00 70.38 119 GLU A N 1
ATOM 918 C CA . GLU A 1 119 ? -1.094 19.451 0.323 1.00 70.38 119 GLU A CA 1
ATOM 919 C C . GLU A 1 119 ? -1.589 19.544 -1.131 1.00 70.38 119 GLU A C 1
ATOM 921 O O . GLU A 1 119 ? -2.792 19.528 -1.379 1.00 70.38 119 GLU A O 1
ATOM 926 N N . GLN A 1 120 ? -0.665 19.623 -2.096 1.00 65.56 120 GLN A N 1
ATOM 927 C CA . GLN A 1 120 ? -0.968 19.789 -3.521 1.00 65.56 120 GLN A CA 1
ATOM 928 C C . GLN A 1 120 ? -0.949 18.474 -4.320 1.00 65.56 120 GLN A C 1
ATOM 930 O O . GLN A 1 120 ? -1.239 18.494 -5.518 1.00 65.56 120 GLN A O 1
ATOM 935 N N . GLY A 1 121 ? -0.625 17.332 -3.699 1.00 83.19 121 GLY A N 1
ATOM 936 C CA . GLY A 1 121 ? -0.630 16.040 -4.384 1.00 83.19 121 GLY A CA 1
ATOM 937 C C . GLY A 1 121 ? 0.376 15.022 -3.852 1.00 83.19 121 GLY A C 1
ATOM 938 O O . GLY A 1 121 ? 0.755 15.024 -2.684 1.00 83.19 121 GLY A O 1
ATOM 939 N N . VAL A 1 122 ? 0.776 1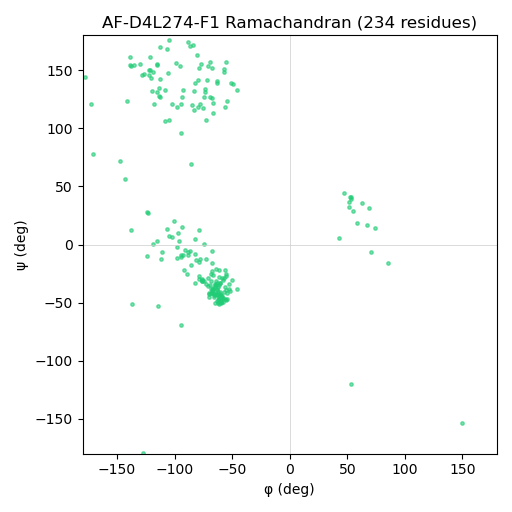4.106 -4.735 1.00 93.75 122 VAL A N 1
ATOM 940 C CA . VAL A 1 122 ? 1.703 13.014 -4.419 1.00 93.75 122 VAL A CA 1
ATOM 941 C C . VAL A 1 122 ? 2.958 13.155 -5.270 1.00 93.75 122 VAL A C 1
ATOM 943 O O . VAL A 1 122 ? 2.882 13.080 -6.501 1.00 93.75 122 VAL A O 1
ATOM 946 N N . SER A 1 123 ? 4.094 13.289 -4.599 1.00 94.94 123 SER A N 1
ATOM 947 C CA . SER A 1 123 ? 5.432 13.281 -5.193 1.00 94.94 123 SER A CA 1
ATOM 948 C C . SER A 1 123 ? 6.140 11.961 -4.873 1.00 94.94 123 SER A C 1
ATOM 950 O O . SER A 1 123 ? 5.668 11.170 -4.052 1.00 94.94 123 SER A O 1
ATOM 952 N N . TYR A 1 124 ? 7.260 11.681 -5.533 1.00 95.81 124 TYR A N 1
ATOM 953 C CA . TYR A 1 124 ? 7.964 10.402 -5.420 1.00 95.81 124 TYR A CA 1
ATOM 954 C C . TYR A 1 124 ? 9.450 10.600 -5.146 1.00 95.81 124 TYR A C 1
ATOM 956 O O . TYR A 1 124 ? 10.029 11.611 -5.528 1.00 95.81 124 TYR A O 1
ATOM 964 N N . PHE A 1 125 ? 10.084 9.610 -4.533 1.00 95.56 125 PHE A N 1
ATOM 965 C CA . PHE A 1 125 ? 11.534 9.574 -4.333 1.00 95.56 125 PHE A CA 1
ATOM 966 C C . PHE A 1 125 ? 12.057 8.169 -4.611 1.00 95.56 125 PHE A C 1
ATOM 968 O O . PHE A 1 125 ? 11.313 7.199 -4.481 1.00 95.56 125 PHE A O 1
ATOM 975 N N . LEU A 1 126 ? 13.320 8.037 -5.011 1.00 95.38 126 LEU A N 1
ATOM 976 C CA . LEU A 1 126 ? 13.944 6.731 -5.213 1.00 95.38 126 LEU A CA 1
ATOM 977 C C . LEU A 1 126 ? 14.696 6.326 -3.952 1.00 95.38 126 LEU A C 1
ATOM 979 O O . LEU A 1 126 ? 15.628 7.021 -3.567 1.00 95.38 126 LEU A O 1
ATOM 983 N N . GLN A 1 127 ? 14.339 5.191 -3.351 1.00 93.56 127 GLN A N 1
ATOM 984 C CA . GLN A 1 127 ? 15.028 4.691 -2.163 1.00 93.56 127 GLN A CA 1
ATOM 985 C C . GLN A 1 127 ? 16.448 4.213 -2.507 1.00 93.56 127 GLN A C 1
ATOM 987 O O . GLN A 1 127 ? 16.652 3.396 -3.416 1.00 93.56 127 GLN A O 1
ATOM 992 N N . SER A 1 128 ? 17.442 4.726 -1.783 1.00 88.75 128 SER A N 1
ATOM 993 C CA . SER A 1 128 ? 18.849 4.349 -1.939 1.00 88.75 128 SER A CA 1
ATOM 994 C C . SER A 1 128 ? 19.091 2.957 -1.360 1.00 88.75 128 SER A C 1
ATOM 996 O O . SER A 1 128 ? 18.609 2.634 -0.283 1.00 88.75 128 SER A O 1
ATOM 998 N N . GLY A 1 129 ? 19.801 2.097 -2.096 1.00 85.94 129 GLY A N 1
ATOM 999 C CA . GLY A 1 129 ? 20.100 0.721 -1.664 1.00 85.94 129 GLY A CA 1
ATOM 1000 C C . GLY A 1 129 ? 18.911 -0.252 -1.642 1.00 85.94 129 GLY A C 1
ATOM 1001 O O . GLY A 1 129 ? 19.121 -1.444 -1.466 1.00 85.94 129 GLY A O 1
ATOM 1002 N N . ALA A 1 130 ? 17.678 0.206 -1.885 1.00 86.44 130 ALA A N 1
ATOM 1003 C CA . ALA A 1 130 ? 16.496 -0.658 -1.813 1.00 86.44 130 ALA A CA 1
ATOM 1004 C C . ALA A 1 130 ? 16.491 -1.777 -2.872 1.00 86.44 130 ALA A C 1
ATOM 1006 O O . ALA A 1 130 ? 16.007 -2.873 -2.613 1.00 86.44 130 ALA A O 1
ATOM 1007 N N . CYS A 1 131 ? 17.035 -1.527 -4.070 1.00 89.31 131 CYS A N 1
ATOM 1008 C CA . CYS A 1 131 ? 17.173 -2.551 -5.105 1.00 89.31 131 CYS A CA 1
ATOM 1009 C C . CYS A 1 131 ? 18.497 -2.414 -5.871 1.00 89.31 131 CYS A C 1
ATOM 1011 O O . CYS A 1 131 ? 18.780 -1.376 -6.478 1.00 89.31 131 CYS A O 1
ATOM 1013 N N . GLU A 1 132 ? 19.270 -3.501 -5.869 1.00 84.94 132 GLU A N 1
ATOM 1014 C CA . GLU A 1 132 ? 20.578 -3.655 -6.529 1.00 84.94 132 GLU A CA 1
ATOM 1015 C C . GLU A 1 132 ? 20.459 -4.004 -8.029 1.00 84.94 132 GLU A C 1
ATOM 1017 O O . GLU A 1 132 ? 21.450 -4.045 -8.758 1.00 84.94 132 GLU A O 1
ATOM 1022 N N . ARG A 1 133 ? 19.243 -4.283 -8.523 1.00 86.62 133 ARG A N 1
ATOM 1023 C CA . ARG A 1 133 ? 19.016 -4.681 -9.921 1.00 86.62 133 ARG A CA 1
ATOM 1024 C C . ARG A 1 133 ? 19.262 -3.513 -10.882 1.00 86.62 133 ARG A C 1
ATOM 1026 O O . ARG A 1 133 ? 19.177 -2.337 -10.526 1.00 86.62 133 ARG A O 1
ATOM 1033 N N . GLY A 1 134 ? 19.556 -3.852 -12.138 1.00 84.00 134 GLY A N 1
ATOM 1034 C CA . GLY A 1 134 ? 19.878 -2.880 -13.183 1.00 84.00 134 GLY A CA 1
ATOM 1035 C C . GLY A 1 134 ? 18.793 -1.810 -13.349 1.00 84.00 134 GLY A C 1
ATOM 1036 O O . GLY A 1 134 ? 17.630 -2.119 -13.606 1.00 84.00 134 GLY A O 1
ATOM 1037 N N . LYS A 1 135 ? 19.188 -0.539 -13.226 1.00 90.50 135 LYS A N 1
ATOM 1038 C CA . LYS A 1 135 ? 18.288 0.620 -13.312 1.00 90.50 135 LYS A CA 1
ATOM 1039 C C . LYS A 1 135 ? 18.227 1.156 -14.740 1.00 90.50 135 LYS A C 1
ATOM 1041 O O . LYS A 1 135 ? 19.261 1.413 -15.360 1.00 90.50 135 LYS A O 1
ATOM 1046 N N . THR A 1 136 ? 17.022 1.418 -15.238 1.00 92.69 136 THR A N 1
ATOM 1047 C CA . THR A 1 136 ? 16.795 2.053 -16.547 1.00 92.69 136 THR A CA 1
ATOM 1048 C C . THR A 1 136 ? 16.129 3.410 -16.375 1.00 92.69 136 THR A C 1
ATOM 1050 O O . THR A 1 136 ? 15.514 3.689 -15.349 1.00 92.69 136 THR A O 1
ATOM 1053 N N . LYS A 1 137 ? 16.307 4.303 -17.353 1.00 95.75 137 LYS A N 1
ATOM 1054 C CA . LYS A 1 137 ? 15.690 5.631 -17.312 1.00 95.75 137 LYS A CA 1
ATOM 1055 C C . LYS A 1 137 ? 14.258 5.522 -17.839 1.00 95.75 137 LYS A C 1
ATOM 1057 O O . LYS A 1 137 ? 14.066 5.238 -19.018 1.00 95.75 137 LYS A O 1
ATOM 1062 N N . ILE A 1 138 ? 13.273 5.790 -16.991 1.00 96.75 138 ILE A N 1
ATOM 1063 C CA . ILE A 1 138 ? 11.844 5.705 -17.319 1.00 96.75 138 ILE A CA 1
ATOM 1064 C C . ILE A 1 138 ? 11.096 6.890 -16.698 1.00 96.75 138 ILE A C 1
ATOM 1066 O O . ILE A 1 138 ? 11.561 7.476 -15.721 1.00 96.75 138 ILE A O 1
ATOM 1070 N N . LYS A 1 139 ? 9.959 7.275 -17.285 1.00 97.62 139 LYS A N 1
ATOM 1071 C CA . LYS A 1 139 ? 9.061 8.256 -16.667 1.00 97.62 139 LYS A CA 1
ATOM 1072 C C . LYS A 1 139 ? 8.352 7.647 -15.461 1.00 97.62 139 LYS A C 1
ATOM 1074 O O . LYS A 1 139 ? 7.907 6.504 -15.554 1.00 97.62 139 LYS A O 1
ATOM 1079 N N . VAL A 1 140 ? 8.160 8.420 -14.395 1.00 96.81 140 VAL A N 1
ATOM 1080 C CA . VAL A 1 140 ? 7.451 7.956 -13.190 1.00 96.81 140 VAL A CA 1
ATOM 1081 C C . VAL A 1 140 ? 6.044 7.446 -13.520 1.00 96.81 140 VAL A C 1
ATOM 1083 O O . VAL A 1 140 ? 5.706 6.334 -13.136 1.00 96.81 140 VAL A O 1
ATOM 1086 N N . GLU A 1 141 ? 5.252 8.171 -14.315 1.00 95.88 141 GLU A N 1
ATOM 1087 C CA . GLU A 1 141 ? 3.904 7.738 -14.729 1.00 95.88 141 GLU A CA 1
ATOM 1088 C C . GLU A 1 141 ? 3.892 6.363 -15.419 1.00 95.88 141 GLU A C 1
ATOM 1090 O O . GLU A 1 141 ? 2.988 5.563 -15.197 1.00 95.88 141 GLU A O 1
ATOM 1095 N N . LYS A 1 142 ? 4.930 6.068 -16.215 1.00 95.38 142 LYS A N 1
ATOM 1096 C CA . LYS A 1 142 ? 5.085 4.777 -16.897 1.00 95.38 142 LYS A CA 1
ATOM 1097 C C . LYS A 1 142 ? 5.540 3.673 -15.948 1.00 95.38 142 LYS A C 1
ATOM 1099 O O . LYS A 1 142 ? 5.210 2.521 -16.180 1.00 95.38 142 LYS A O 1
ATOM 1104 N N . TRP A 1 143 ? 6.319 4.013 -14.923 1.00 95.31 143 TRP A N 1
ATOM 1105 C CA . TRP A 1 143 ? 6.748 3.062 -13.898 1.00 95.31 143 TRP A CA 1
ATOM 1106 C C . TRP A 1 143 ? 5.591 2.639 -12.991 1.00 95.31 143 TRP A C 1
ATOM 1108 O O . TRP A 1 143 ? 5.466 1.464 -12.659 1.00 95.31 143 TRP A O 1
ATOM 1118 N N . LEU A 1 144 ? 4.745 3.597 -12.600 1.00 93.75 144 LEU A N 1
ATOM 1119 C CA . LEU A 1 144 ? 3.580 3.333 -11.756 1.00 93.75 144 LEU A CA 1
ATOM 1120 C C . LEU A 1 144 ? 2.584 2.397 -12.441 1.00 93.75 144 LEU A C 1
ATOM 1122 O O . LEU A 1 144 ? 1.989 1.570 -11.757 1.00 93.75 144 LEU A O 1
ATOM 1126 N N . ASP A 1 145 ? 2.426 2.531 -13.764 1.00 91.38 145 ASP A N 1
ATOM 1127 C CA . ASP A 1 145 ? 1.544 1.692 -14.586 1.00 91.38 145 ASP A CA 1
ATOM 1128 C C . ASP A 1 145 ? 0.112 1.605 -14.016 1.00 91.38 145 ASP A C 1
ATOM 1130 O O . ASP A 1 145 ? -0.541 0.564 -14.021 1.00 91.38 145 ASP A O 1
ATOM 1134 N N . THR A 1 146 ? -0.369 2.721 -13.453 1.00 90.00 146 THR A N 1
ATOM 1135 C CA . THR A 1 146 ? -1.688 2.808 -12.819 1.00 90.00 146 THR A CA 1
ATOM 1136 C C . THR A 1 146 ? -2.679 3.507 -13.752 1.00 90.00 146 THR A C 1
ATOM 1138 O O . THR A 1 146 ? -2.468 4.679 -14.094 1.00 90.00 146 THR A O 1
ATOM 1141 N N . PRO A 1 147 ? -3.793 2.852 -14.129 1.00 89.69 147 PRO A N 1
ATOM 1142 C CA . PRO A 1 147 ? -4.875 3.495 -14.864 1.00 89.69 147 PRO A CA 1
ATOM 1143 C C . PRO A 1 147 ? -5.428 4.707 -14.110 1.00 89.69 147 PRO A C 1
ATOM 1145 O O . PRO A 1 147 ? -5.462 4.721 -12.884 1.00 89.69 147 PRO A O 1
ATOM 1148 N N . GLN A 1 148 ? -5.896 5.720 -14.845 1.00 93.94 148 GLN A N 1
ATOM 1149 C CA . GLN A 1 148 ? -6.511 6.921 -14.260 1.00 93.94 148 GLN A CA 1
ATOM 1150 C C . GLN A 1 148 ? -5.628 7.598 -13.187 1.00 93.94 148 GLN A C 1
ATOM 1152 O O . GLN A 1 148 ? -6.130 8.065 -12.165 1.00 93.94 148 GLN A O 1
ATOM 1157 N N . LEU A 1 149 ? -4.310 7.681 -13.427 1.00 93.62 149 LEU A N 1
ATOM 1158 C CA . LEU A 1 149 ? -3.299 8.120 -12.452 1.00 93.62 149 LEU A CA 1
ATOM 1159 C C . LEU A 1 149 ? -3.673 9.389 -11.668 1.00 93.62 149 LEU A C 1
ATOM 1161 O O . LEU A 1 149 ? -3.434 9.450 -10.467 1.00 93.62 149 LEU A O 1
ATOM 1165 N N . LYS A 1 150 ? -4.308 10.378 -12.309 1.00 93.81 150 LYS A N 1
ATOM 1166 C CA . LYS A 1 150 ? -4.771 11.596 -11.628 1.00 93.81 150 LYS A CA 1
ATOM 1167 C C . LYS A 1 150 ? -5.791 11.301 -10.516 1.00 93.81 150 LYS A C 1
ATOM 1169 O O . LYS A 1 150 ? -5.636 11.814 -9.412 1.00 93.81 150 LYS A O 1
ATOM 1174 N N . ARG A 1 151 ? -6.798 10.459 -10.784 1.00 95.50 151 ARG A N 1
ATOM 1175 C CA . ARG A 1 151 ? -7.791 10.030 -9.779 1.00 95.50 151 ARG A CA 1
ATOM 1176 C C . ARG A 1 151 ? -7.131 9.168 -8.706 1.00 95.50 151 ARG A C 1
ATOM 1178 O O . ARG A 1 151 ? -7.422 9.336 -7.529 1.00 95.50 151 ARG A O 1
ATOM 1185 N N . TYR A 1 152 ? -6.176 8.317 -9.092 1.00 95.31 152 TYR A N 1
ATOM 1186 C CA . TYR A 1 152 ? -5.392 7.540 -8.132 1.00 95.31 152 TYR A CA 1
ATOM 1187 C C . TYR A 1 152 ? -4.596 8.427 -7.168 1.00 95.31 152 TYR A C 1
ATOM 1189 O O . TYR A 1 152 ? -4.663 8.218 -5.963 1.00 95.31 152 TYR A O 1
ATOM 1197 N N . GLN A 1 153 ? -3.883 9.441 -7.664 1.00 94.88 153 GLN A N 1
ATOM 1198 C CA . GLN A 1 153 ? -3.138 10.370 -6.809 1.00 94.88 153 GLN A CA 1
ATOM 1199 C C . GLN A 1 153 ? -4.055 11.199 -5.907 1.00 94.88 153 GLN A C 1
ATOM 1201 O O . GLN A 1 153 ? -3.700 11.436 -4.755 1.00 94.88 153 GLN A O 1
ATOM 1206 N N . GLN A 1 154 ? -5.233 11.595 -6.400 1.00 93.81 154 GLN A N 1
ATOM 1207 C CA . GLN A 1 154 ? -6.241 12.258 -5.577 1.00 93.81 154 GLN A CA 1
ATOM 1208 C C . GLN A 1 154 ? -6.710 11.345 -4.435 1.00 93.81 154 GLN A C 1
ATOM 1210 O O . GLN A 1 154 ? -6.635 11.740 -3.275 1.00 93.81 154 GLN A O 1
ATOM 1215 N N . PHE A 1 155 ? -7.100 10.105 -4.746 1.00 94.88 155 PHE A N 1
ATOM 1216 C CA . PHE A 1 155 ? -7.453 9.102 -3.740 1.00 94.88 155 PHE A CA 1
ATOM 1217 C C . PHE A 1 155 ? -6.332 8.910 -2.709 1.00 94.88 155 PHE A C 1
ATOM 1219 O O . PHE A 1 155 ? -6.593 8.936 -1.512 1.00 94.88 155 PHE A O 1
ATOM 1226 N N . LEU A 1 156 ? -5.082 8.766 -3.153 1.00 95.00 156 LEU A N 1
ATOM 1227 C CA . LEU A 1 156 ? -3.935 8.581 -2.264 1.00 95.00 156 LEU A CA 1
ATOM 1228 C C . LEU A 1 156 ? -3.747 9.754 -1.293 1.00 95.00 156 LEU A C 1
ATOM 1230 O O . LEU A 1 156 ? -3.492 9.531 -0.109 1.00 95.00 156 LEU A O 1
ATOM 1234 N N . ALA A 1 157 ? -3.880 10.990 -1.778 1.00 93.19 157 ALA A N 1
ATOM 1235 C CA . ALA A 1 157 ? -3.796 12.184 -0.942 1.00 93.19 157 ALA A CA 1
ATOM 1236 C C . ALA A 1 157 ? -4.957 12.251 0.067 1.00 93.19 157 ALA A C 1
ATOM 1238 O O . ALA A 1 157 ? -4.739 12.507 1.253 1.00 93.19 157 ALA A O 1
ATOM 1239 N N . GLU A 1 158 ? -6.182 11.956 -0.374 1.00 91.81 158 GLU A N 1
ATOM 1240 C CA . GLU A 1 158 ? -7.365 11.928 0.490 1.00 91.81 158 GLU A CA 1
ATOM 1241 C C . GLU A 1 158 ? -7.294 10.821 1.548 1.00 91.81 158 GLU A C 1
ATOM 1243 O O . GLU A 1 158 ? -7.618 11.066 2.709 1.00 91.81 158 GLU A O 1
ATOM 1248 N N . TRP A 1 159 ? -6.848 9.620 1.172 1.00 93.81 159 TRP A N 1
ATOM 1249 C CA . TRP A 1 159 ? -6.635 8.498 2.085 1.00 93.81 159 TRP A CA 1
ATOM 1250 C C . TRP A 1 159 ? -5.577 8.839 3.132 1.00 93.81 159 TRP A C 1
ATOM 1252 O O . TRP A 1 159 ? -5.804 8.638 4.324 1.00 93.81 159 TRP A O 1
ATOM 1262 N N . HIS A 1 160 ? -4.448 9.421 2.716 1.00 92.75 160 HIS A N 1
ATOM 1263 C CA . HIS A 1 160 ? -3.400 9.853 3.637 1.00 92.75 160 HIS A CA 1
ATOM 1264 C C . HIS A 1 160 ? -3.906 10.909 4.632 1.00 92.75 160 HIS A C 1
ATOM 1266 O O . HIS A 1 160 ? -3.706 10.763 5.839 1.00 92.75 160 HIS A O 1
ATOM 1272 N N . SER A 1 161 ? -4.610 11.937 4.145 1.00 90.56 161 SER A N 1
ATOM 1273 C CA . SER A 1 161 ? -5.204 12.974 4.997 1.00 90.56 161 SER A CA 1
ATOM 1274 C C . SER A 1 161 ? -6.229 12.392 5.974 1.00 90.56 161 SER A C 1
ATOM 1276 O O . SER A 1 161 ? -6.204 12.716 7.161 1.00 90.56 161 SER A O 1
ATOM 1278 N N . LEU A 1 162 ? -7.087 11.482 5.504 1.00 91.12 162 LEU A N 1
ATOM 1279 C CA . LEU A 1 162 ? -8.057 10.792 6.345 1.00 91.12 162 LEU A CA 1
ATOM 1280 C C . LEU A 1 162 ? -7.368 9.997 7.457 1.00 91.12 162 LEU A C 1
ATOM 1282 O O . LEU A 1 162 ? -7.737 10.170 8.616 1.00 91.12 162 LEU A O 1
ATOM 1286 N N . LYS A 1 163 ? -6.363 9.168 7.133 1.00 92.38 163 LYS A N 1
ATOM 1287 C CA . LYS A 1 163 ? -5.618 8.399 8.143 1.00 92.38 163 LYS A CA 1
ATOM 1288 C C . LYS A 1 163 ? -5.030 9.316 9.213 1.00 92.38 163 LYS A C 1
ATOM 1290 O O . LYS A 1 163 ? -5.258 9.074 10.393 1.00 92.38 163 LYS A O 1
ATOM 1295 N N . LYS A 1 164 ? -4.372 10.404 8.802 1.00 91.12 164 LYS A N 1
ATOM 1296 C CA . LYS A 1 164 ? -3.776 11.382 9.722 1.00 91.12 164 LYS A CA 1
ATOM 1297 C C . LYS A 1 164 ? -4.818 12.017 10.647 1.00 91.12 164 LYS A C 1
ATOM 1299 O O . LYS A 1 164 ? -4.609 12.079 11.855 1.00 91.12 164 LYS A O 1
ATOM 1304 N N . ASN A 1 165 ? -5.958 12.441 10.100 1.00 89.75 165 ASN A N 1
ATOM 1305 C CA . ASN A 1 165 ? -7.049 13.015 10.891 1.00 89.75 165 ASN A CA 1
ATOM 1306 C C . ASN A 1 165 ? -7.632 11.993 11.880 1.00 89.75 165 ASN A C 1
ATOM 1308 O O . ASN A 1 165 ? -7.955 12.347 13.012 1.00 89.75 165 ASN A O 1
ATOM 1312 N N . MET A 1 166 ? -7.749 10.725 11.472 1.00 90.19 166 MET A N 1
ATOM 1313 C CA . MET A 1 166 ? -8.219 9.644 12.339 1.00 90.19 166 MET A CA 1
ATOM 1314 C C . MET A 1 166 ? -7.218 9.332 13.454 1.00 90.19 166 MET A C 1
ATOM 1316 O O . MET A 1 166 ? -7.634 9.166 14.594 1.00 90.19 166 MET A O 1
ATOM 1320 N N . GLN A 1 167 ? -5.918 9.297 13.162 1.00 93.62 167 GLN A N 1
ATOM 1321 C CA . GLN A 1 167 ? -4.858 9.109 14.161 1.00 93.62 167 GLN A CA 1
ATOM 1322 C C . GLN A 1 167 ? -4.864 10.246 15.190 1.00 93.62 167 GLN A C 1
ATOM 1324 O O . GLN A 1 167 ? -4.892 10.002 16.397 1.00 93.62 167 GLN A O 1
ATOM 1329 N N . GLU A 1 168 ? -4.944 11.496 14.726 1.00 92.06 168 GLU A N 1
ATOM 1330 C CA . GLU A 1 168 ? -5.068 12.661 15.603 1.00 92.06 168 GLU A CA 1
ATOM 1331 C C . GLU A 1 168 ? -6.334 12.587 16.465 1.00 92.06 168 GLU A C 1
ATOM 1333 O O . GLU A 1 168 ? -6.274 12.803 17.676 1.00 92.06 168 GLU A O 1
ATOM 1338 N N . TYR A 1 169 ? -7.474 12.235 15.875 1.00 88.44 169 TYR A N 1
ATOM 1339 C CA . TYR A 1 169 ? -8.718 12.041 16.609 1.00 88.44 169 TYR A CA 1
ATOM 1340 C C . TYR A 1 169 ? -8.600 10.947 17.683 1.00 88.44 169 TYR A C 1
ATOM 1342 O O . TYR A 1 169 ? -8.922 11.1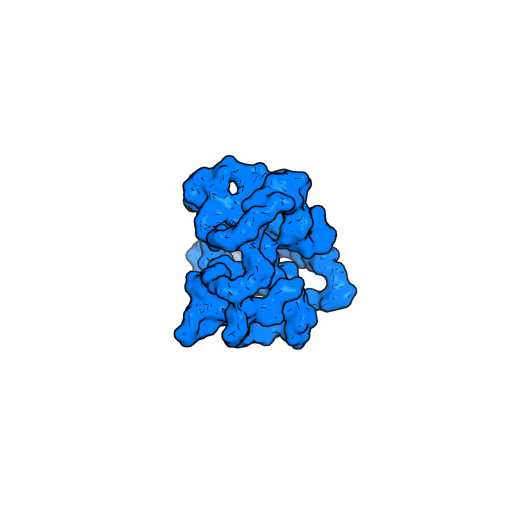91 18.845 1.00 88.44 169 TYR A O 1
ATOM 1350 N N . LEU A 1 170 ? -8.077 9.771 17.327 1.00 91.44 170 LEU A N 1
ATOM 1351 C CA . LEU A 1 170 ? -7.890 8.635 18.235 1.00 91.44 170 LEU A CA 1
ATOM 1352 C C . LEU A 1 170 ? -6.945 8.969 19.397 1.00 91.44 170 LEU A C 1
ATOM 1354 O O . LEU A 1 170 ? -7.183 8.526 20.521 1.00 91.44 170 LEU A O 1
ATOM 1358 N N . SER A 1 171 ? -5.916 9.790 19.158 1.00 93.75 171 SER A N 1
ATOM 1359 C CA . SER A 1 171 ? -4.991 10.255 20.202 1.00 93.75 171 SER A CA 1
ATOM 1360 C C . SER A 1 171 ? -5.651 11.124 21.281 1.00 93.75 171 SER A C 1
ATOM 1362 O O . SER A 1 171 ? -5.118 11.240 22.382 1.00 93.75 171 SER A O 1
ATOM 1364 N N . ARG A 1 172 ? -6.812 11.723 20.978 1.00 92.12 172 ARG A N 1
ATOM 1365 C CA . ARG A 1 172 ? -7.579 12.583 21.895 1.00 92.12 172 ARG A CA 1
ATOM 1366 C C . ARG A 1 172 ? -8.635 11.810 22.690 1.00 92.12 172 ARG A C 1
ATOM 1368 O O . ARG A 1 172 ? -9.244 12.384 23.590 1.00 92.12 172 ARG A O 1
ATOM 1375 N N . LEU A 1 173 ? -8.879 10.541 22.356 1.00 89.31 173 LEU A N 1
ATOM 1376 C CA . LEU A 1 173 ? -9.832 9.691 23.070 1.00 89.31 173 LEU A CA 1
ATOM 1377 C C . LEU A 1 173 ? -9.217 9.151 24.361 1.00 89.31 173 LEU A C 1
ATOM 1379 O O . LEU A 1 173 ? -8.045 8.772 24.400 1.00 89.31 173 LEU A O 1
ATOM 1383 N N . ASN A 1 174 ? -10.031 9.085 25.415 1.00 88.88 174 ASN A N 1
ATOM 1384 C CA . ASN A 1 174 ? -9.557 8.767 26.763 1.00 88.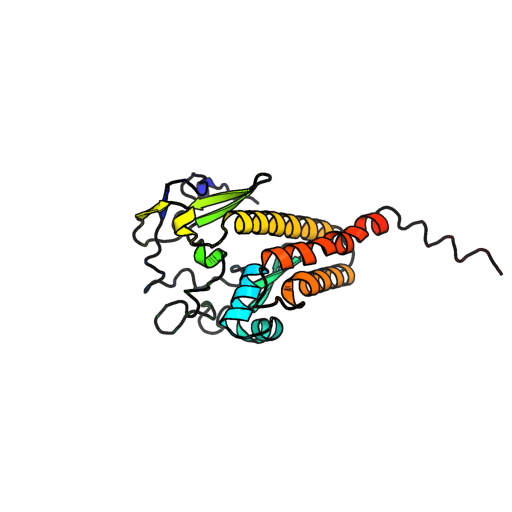88 174 ASN A CA 1
ATOM 1385 C C . ASN A 1 174 ? -9.614 7.271 27.080 1.00 88.88 174 ASN A C 1
ATOM 1387 O O . ASN A 1 174 ? -8.912 6.816 27.983 1.00 88.88 174 ASN A O 1
ATOM 1391 N N . THR A 1 175 ? -10.449 6.508 26.372 1.00 92.19 175 THR A N 1
ATOM 1392 C CA . THR A 1 175 ? -10.665 5.087 26.660 1.00 92.19 175 THR A CA 1
ATOM 1393 C C . THR A 1 175 ? -10.350 4.198 25.462 1.00 92.19 175 THR A C 1
ATOM 1395 O O . THR A 1 175 ? -10.515 4.581 24.303 1.00 92.19 175 THR A O 1
ATOM 1398 N N . GLU A 1 176 ? -9.911 2.973 25.745 1.00 91.62 176 GLU A N 1
ATOM 1399 C CA . GLU A 1 176 ? -9.644 1.971 24.708 1.00 91.62 176 GLU A CA 1
ATOM 1400 C C . GLU A 1 176 ? -10.929 1.494 24.012 1.00 91.62 176 GLU A C 1
ATOM 1402 O O . GLU A 1 176 ? -10.912 1.222 22.812 1.00 91.62 176 GLU A O 1
ATOM 1407 N N . ASP A 1 177 ? -12.065 1.471 24.716 1.00 92.56 177 ASP A N 1
ATOM 1408 C CA . ASP A 1 177 ? -13.359 1.097 24.131 1.00 92.56 177 ASP A CA 1
ATOM 1409 C C . ASP A 1 177 ? -13.841 2.119 23.086 1.00 92.56 177 ASP A C 1
ATOM 1411 O O . ASP A 1 177 ? -14.347 1.734 22.025 1.00 92.56 177 ASP A O 1
ATOM 1415 N N . GLU A 1 178 ? -13.634 3.420 23.328 1.00 88.94 178 GLU A N 1
ATOM 1416 C CA . GLU A 1 178 ? -13.918 4.476 22.345 1.00 88.94 178 GLU A CA 1
ATOM 1417 C C . GLU A 1 178 ? -13.031 4.325 21.105 1.00 88.94 178 GLU A C 1
ATOM 1419 O O . GLU A 1 178 ? -13.538 4.314 19.980 1.00 88.94 178 GLU A O 1
ATOM 1424 N N . LYS A 1 179 ? -11.715 4.142 21.294 1.00 91.62 179 LYS A N 1
ATOM 1425 C CA . LYS A 1 179 ? -10.769 3.934 20.185 1.00 91.62 179 LYS A CA 1
ATOM 1426 C C . LYS A 1 179 ? -11.140 2.710 19.358 1.00 91.62 179 LYS A C 1
ATOM 1428 O O . LYS A 1 179 ? -11.200 2.788 18.133 1.00 91.62 179 LYS A O 1
ATOM 1433 N N . LYS A 1 180 ? -11.457 1.593 20.019 1.00 91.94 180 LYS A N 1
ATOM 1434 C CA . LYS A 1 180 ? -11.888 0.359 19.358 1.00 91.94 180 LYS A CA 1
ATOM 1435 C C . LYS A 1 180 ? -13.161 0.578 18.551 1.00 91.94 180 LYS A C 1
ATOM 1437 O O . LYS A 1 180 ? -13.221 0.144 17.406 1.00 91.94 180 LYS A O 1
ATOM 1442 N N . THR A 1 181 ? -14.153 1.267 19.111 1.00 90.06 181 THR A N 1
ATOM 1443 C CA . THR A 1 181 ? -15.409 1.575 18.410 1.00 90.06 181 THR A CA 1
ATOM 1444 C C . THR A 1 181 ? -15.144 2.370 17.134 1.00 90.06 181 THR A C 1
ATOM 1446 O O . THR A 1 181 ? -15.626 2.009 16.063 1.00 90.06 181 THR A O 1
ATOM 1449 N N . VAL A 1 182 ? -14.307 3.402 17.224 1.00 90.62 182 VAL A N 1
ATOM 1450 C CA . VAL A 1 182 ? -13.951 4.266 16.092 1.00 90.62 182 VAL A CA 1
ATOM 1451 C C . VAL A 1 182 ? -13.165 3.499 15.027 1.00 90.62 182 VAL A C 1
ATOM 1453 O O . VAL A 1 182 ? -13.496 3.586 13.845 1.00 90.62 182 VAL A O 1
ATOM 1456 N N . CYS A 1 183 ? -12.175 2.696 15.423 1.00 94.25 183 CYS A N 1
ATOM 1457 C CA . CYS A 1 183 ? -11.429 1.842 14.498 1.00 94.25 183 CYS A CA 1
ATOM 1458 C C . CYS A 1 183 ? -12.327 0.793 13.831 1.00 94.25 183 CYS A C 1
ATOM 1460 O O . CYS A 1 183 ? -12.196 0.551 12.635 1.00 94.25 183 CYS A O 1
ATOM 1462 N N . MET A 1 184 ? -13.280 0.209 14.561 1.00 92.81 184 MET A N 1
ATOM 1463 C CA . MET A 1 184 ? -14.249 -0.715 13.973 1.00 92.81 184 MET A CA 1
ATOM 1464 C C . MET A 1 184 ? -15.148 -0.013 12.957 1.00 92.81 184 MET A C 1
ATOM 1466 O O . MET A 1 184 ? -15.337 -0.546 11.871 1.00 92.81 184 MET A O 1
ATOM 1470 N N . MET A 1 185 ? -15.655 1.188 13.249 1.00 90.94 185 MET A N 1
ATOM 1471 C CA . MET A 1 185 ? -16.429 1.970 12.276 1.00 90.94 185 MET A CA 1
ATOM 1472 C C . MET A 1 185 ? -15.606 2.305 11.028 1.00 90.94 185 MET A C 1
ATOM 1474 O O . MET A 1 185 ? -16.098 2.157 9.912 1.00 90.94 185 MET A O 1
ATOM 1478 N N . PHE A 1 186 ? -14.344 2.702 11.207 1.00 93.00 186 PHE A N 1
ATOM 1479 C CA . PHE A 1 186 ? -13.415 2.954 10.107 1.00 93.00 186 PHE A CA 1
ATOM 1480 C C . PHE A 1 186 ? -13.239 1.711 9.224 1.00 93.00 186 PHE A C 1
ATOM 1482 O O . PHE A 1 186 ? -13.417 1.788 8.009 1.00 93.00 186 PHE A O 1
ATOM 1489 N N . LEU A 1 187 ? -12.976 0.550 9.831 1.00 95.19 187 LEU A N 1
ATOM 1490 C CA . LEU A 1 187 ? -12.857 -0.708 9.097 1.00 95.19 187 LEU A CA 1
ATOM 1491 C C . LEU A 1 187 ? -14.160 -1.083 8.382 1.00 95.19 187 LEU A C 1
ATOM 1493 O O . LEU A 1 187 ? -14.129 -1.534 7.239 1.00 95.19 187 LEU A O 1
ATOM 1497 N N . GLN A 1 188 ? -15.306 -0.880 9.036 1.00 93.31 188 GLN A N 1
ATOM 1498 C CA . GLN A 1 188 ? -16.614 -1.186 8.461 1.00 93.31 188 GLN A CA 1
ATOM 1499 C C . GLN A 1 188 ? -16.896 -0.364 7.203 1.00 93.31 188 GLN A C 1
ATOM 1501 O O . GLN A 1 188 ? -17.307 -0.920 6.190 1.00 93.31 188 GLN A O 1
ATOM 1506 N N . ILE A 1 189 ? -16.617 0.939 7.236 1.00 91.88 189 ILE A N 1
ATOM 1507 C CA . ILE A 1 189 ? -16.891 1.846 6.114 1.00 91.88 189 ILE A CA 1
ATOM 1508 C C . ILE A 1 189 ? -15.954 1.578 4.930 1.00 91.88 189 ILE A C 1
ATOM 1510 O O . ILE A 1 189 ? -16.406 1.538 3.784 1.00 91.88 189 ILE A O 1
ATOM 1514 N N . PHE A 1 190 ? -14.655 1.417 5.194 1.00 94.69 190 PHE A N 1
ATOM 1515 C CA . PHE A 1 190 ? -13.638 1.416 4.139 1.00 94.69 190 PHE A CA 1
ATOM 1516 C C . PHE A 1 190 ? -13.197 0.028 3.675 1.00 94.69 190 PHE A C 1
ATOM 1518 O O . PHE A 1 190 ? -12.512 -0.053 2.661 1.00 94.69 190 PHE A O 1
ATOM 1525 N N . PHE A 1 191 ? -13.567 -1.045 4.382 1.00 95.69 191 PHE A N 1
ATOM 1526 C CA . PHE A 1 191 ? -13.117 -2.396 4.037 1.00 95.69 191 PHE A CA 1
ATOM 1527 C C . PHE A 1 191 ? -14.215 -3.460 4.117 1.00 95.69 191 PHE A C 1
ATOM 1529 O O . PHE A 1 191 ? -14.403 -4.186 3.151 1.00 95.69 191 PHE A O 1
ATOM 1536 N N . PHE A 1 192 ? -14.958 -3.573 5.227 1.00 94.38 192 PHE A N 1
ATOM 1537 C CA . PHE A 1 192 ? -15.979 -4.632 5.338 1.00 94.38 192 PHE A CA 1
ATOM 1538 C C . PHE A 1 192 ? -17.227 -4.356 4.503 1.00 94.38 192 PHE A C 1
ATOM 1540 O O . PHE A 1 192 ? -17.864 -5.305 4.050 1.00 94.38 192 PHE A O 1
ATOM 1547 N N . HIS A 1 193 ? -17.603 -3.089 4.302 1.00 91.50 193 HIS A N 1
ATOM 1548 C CA . HIS A 1 193 ? -18.637 -2.757 3.332 1.00 91.50 193 HIS A CA 1
ATOM 1549 C C . HIS A 1 193 ? -18.107 -3.087 1.927 1.00 91.50 193 HIS A C 1
ATOM 1551 O O . HIS A 1 193 ? -17.163 -2.417 1.495 1.00 91.50 193 HIS A O 1
ATOM 1557 N N . PRO A 1 194 ? -18.677 -4.080 1.213 1.00 89.25 194 PRO A N 1
ATOM 1558 C CA . PRO A 1 194 ? -18.075 -4.603 -0.010 1.00 89.25 194 PRO A CA 1
ATOM 1559 C C . PRO A 1 194 ? -17.980 -3.549 -1.107 1.00 89.25 194 PRO A C 1
ATOM 1561 O O . PRO A 1 194 ? -18.905 -2.756 -1.300 1.00 89.25 194 PRO A O 1
ATOM 1564 N N . TYR A 1 195 ? -16.875 -3.549 -1.846 1.00 91.12 195 TYR A N 1
ATOM 1565 C CA . TYR A 1 195 ? -16.800 -2.818 -3.105 1.00 91.12 195 TYR A CA 1
ATOM 1566 C C . TYR A 1 195 ? -17.418 -3.644 -4.233 1.00 91.12 195 TYR A C 1
ATOM 1568 O O . TYR A 1 195 ? -17.182 -4.848 -4.334 1.00 91.12 195 TYR A O 1
ATOM 1576 N N . ASP A 1 196 ? -18.181 -3.004 -5.115 1.00 89.88 196 ASP A N 1
ATOM 1577 C CA . ASP A 1 196 ? -18.731 -3.694 -6.282 1.00 89.88 196 ASP A CA 1
ATOM 1578 C C . ASP A 1 196 ? -17.664 -3.815 -7.384 1.00 89.88 196 ASP A C 1
ATOM 1580 O O . ASP A 1 196 ? -17.169 -2.820 -7.926 1.00 89.88 196 ASP A O 1
ATOM 1584 N N . SER A 1 197 ? -17.322 -5.056 -7.739 1.00 85.50 197 SER A N 1
ATOM 1585 C CA . SER A 1 197 ? -16.376 -5.384 -8.816 1.00 85.50 197 SER A CA 1
ATOM 1586 C C . SER A 1 197 ? -16.738 -4.772 -10.179 1.00 85.50 197 SER A C 1
ATOM 1588 O O . SER A 1 197 ? -15.847 -4.511 -10.984 1.00 85.50 197 SER A O 1
ATOM 1590 N N . GLY A 1 198 ? -18.024 -4.508 -10.440 1.00 89.31 198 GLY A N 1
ATOM 1591 C CA . GLY A 1 198 ? -18.506 -3.899 -11.681 1.00 89.31 198 GLY A CA 1
ATOM 1592 C C . GLY A 1 198 ? -18.536 -2.369 -11.670 1.00 89.31 198 GLY A C 1
ATOM 1593 O O . GLY A 1 198 ? -18.766 -1.765 -12.719 1.00 89.31 198 GLY A O 1
ATOM 1594 N N . ARG A 1 199 ? -18.319 -1.728 -10.514 1.00 93.12 199 ARG A N 1
ATOM 1595 C CA . ARG A 1 199 ? -18.373 -0.265 -10.362 1.00 93.12 199 ARG A CA 1
ATOM 1596 C C . ARG A 1 199 ? -16.988 0.371 -10.383 1.00 93.12 199 ARG A C 1
ATOM 1598 O O . ARG A 1 199 ? -15.982 -0.251 -10.038 1.00 93.12 199 ARG A O 1
ATOM 1605 N N . ASP A 1 200 ? -16.934 1.650 -10.742 1.00 94.12 200 ASP A N 1
ATOM 1606 C CA . ASP A 1 200 ? -15.716 2.450 -10.631 1.00 94.12 200 ASP A CA 1
ATOM 1607 C C . ASP A 1 200 ? -15.363 2.673 -9.151 1.00 94.12 200 ASP A C 1
ATOM 1609 O O . ASP A 1 200 ? -16.180 3.135 -8.358 1.00 94.12 200 ASP A O 1
ATOM 1613 N N . PHE A 1 201 ? -14.131 2.329 -8.762 1.00 95.81 201 PHE A N 1
ATOM 1614 C CA . PHE A 1 201 ? -13.679 2.465 -7.372 1.00 95.81 201 PHE A CA 1
ATOM 1615 C C . PHE A 1 201 ? -13.796 3.894 -6.844 1.00 95.81 201 PHE A C 1
ATOM 1617 O O . PHE A 1 201 ? -14.131 4.091 -5.681 1.00 95.81 201 PHE A O 1
ATOM 1624 N N . TYR A 1 202 ? -13.464 4.885 -7.667 1.00 95.69 202 TYR A N 1
ATOM 1625 C CA . TYR A 1 202 ? -13.372 6.259 -7.196 1.00 95.69 202 TYR A CA 1
ATOM 1626 C C . TYR A 1 202 ? -14.762 6.848 -6.920 1.00 95.69 202 TYR A C 1
ATOM 1628 O O . TYR A 1 202 ? -14.905 7.592 -5.959 1.00 95.69 202 TYR A O 1
ATOM 1636 N N . GLU A 1 203 ? -15.790 6.467 -7.686 1.00 94.56 203 GLU A N 1
ATOM 1637 C CA . GLU A 1 203 ? -17.190 6.807 -7.372 1.00 94.56 203 GLU A CA 1
ATOM 1638 C C . GLU A 1 203 ? -17.614 6.219 -6.019 1.00 94.56 203 GLU A C 1
ATOM 1640 O O . GLU A 1 203 ? -18.119 6.915 -5.142 1.00 94.56 203 GLU A O 1
ATOM 1645 N N . GLU A 1 204 ? -17.331 4.937 -5.809 1.00 93.94 204 GLU A N 1
ATOM 1646 C CA . GLU A 1 204 ? -17.598 4.251 -4.546 1.00 93.94 204 GLU A CA 1
ATOM 1647 C C . GLU A 1 204 ? -16.801 4.828 -3.361 1.00 93.94 204 GLU A C 1
ATOM 1649 O O . GLU A 1 204 ? -17.264 4.828 -2.217 1.00 93.94 204 GLU A O 1
ATOM 1654 N N . TRP A 1 205 ? -15.582 5.303 -3.617 1.00 93.62 205 TRP A N 1
ATOM 1655 C CA . TRP A 1 205 ? -14.754 6.015 -2.649 1.00 93.62 205 TRP A CA 1
ATOM 1656 C C . TRP A 1 205 ? -15.354 7.379 -2.297 1.00 93.62 205 TRP A C 1
ATOM 1658 O O . TRP A 1 205 ? -15.375 7.744 -1.120 1.00 93.62 205 TRP A O 1
ATOM 1668 N N . GLU A 1 206 ? -15.868 8.122 -3.277 1.00 90.69 206 GLU A N 1
ATOM 1669 C CA . GLU A 1 206 ? -16.564 9.394 -3.064 1.00 90.69 206 GLU A CA 1
ATOM 1670 C C . GLU A 1 206 ? -17.853 9.194 -2.247 1.00 90.69 206 GLU A C 1
ATOM 1672 O O . GLU A 1 206 ? -18.084 9.924 -1.282 1.00 90.69 206 GLU A O 1
ATOM 1677 N N . GLU A 1 207 ? -18.636 8.149 -2.528 1.00 89.50 207 GLU A N 1
ATOM 1678 C CA . GLU A 1 207 ? -19.837 7.783 -1.758 1.00 89.50 207 GLU A CA 1
ATOM 1679 C C . GLU A 1 207 ? -19.510 7.482 -0.289 1.00 89.50 207 GLU A C 1
ATOM 1681 O O . GLU A 1 207 ? -20.113 8.051 0.625 1.00 89.50 207 GLU A O 1
ATOM 1686 N N . ARG A 1 208 ? -18.496 6.644 -0.043 1.00 86.12 208 ARG A N 1
ATOM 1687 C CA . ARG A 1 208 ? -18.003 6.355 1.316 1.00 86.12 208 ARG A CA 1
ATOM 1688 C C . ARG A 1 208 ? -17.407 7.597 1.977 1.00 86.12 208 ARG A C 1
ATOM 1690 O O . ARG A 1 208 ? -17.512 7.779 3.189 1.00 86.12 208 ARG A O 1
ATOM 1697 N N . SER A 1 209 ? -16.825 8.496 1.187 1.00 67.75 209 SER A N 1
ATOM 1698 C CA . SER A 1 209 ? -16.284 9.767 1.659 1.00 67.75 209 SER A CA 1
ATOM 1699 C C . SER A 1 209 ? -17.363 10.741 2.142 1.00 67.75 209 SER A C 1
ATOM 1701 O O . SER A 1 209 ? -17.072 11.585 2.984 1.00 67.75 209 SER A O 1
ATOM 1703 N N . ILE A 1 210 ? -18.617 10.608 1.706 1.00 56.09 210 ILE A N 1
ATOM 1704 C CA . ILE A 1 210 ? -19.750 11.398 2.224 1.00 56.09 210 ILE A CA 1
ATOM 1705 C C . ILE A 1 210 ? -20.155 10.947 3.641 1.00 56.09 210 ILE A C 1
ATOM 1707 O O . ILE A 1 210 ? -20.844 11.682 4.344 1.00 56.09 210 ILE A O 1
ATOM 1711 N N . LEU A 1 211 ? -19.658 9.799 4.120 1.00 54.94 211 LEU A N 1
ATOM 1712 C CA . LEU A 1 211 ? -19.765 9.368 5.520 1.00 54.94 211 LEU A CA 1
ATOM 1713 C C . LEU A 1 211 ? -18.619 9.907 6.404 1.00 54.94 211 LEU A C 1
ATOM 1715 O O . LEU A 1 211 ? -18.684 9.766 7.626 1.00 54.94 211 LEU A O 1
ATOM 1719 N N . LYS A 1 212 ? -17.608 10.598 5.835 1.00 55.12 212 LYS A N 1
ATOM 1720 C CA . LYS A 1 212 ? -16.550 11.318 6.587 1.00 55.12 212 LYS A CA 1
ATOM 1721 C C . LYS A 1 212 ? -17.119 12.278 7.648 1.00 55.12 212 LYS A C 1
ATOM 1723 O O . LYS A 1 212 ? -16.582 12.291 8.756 1.00 55.12 212 LYS A O 1
ATOM 1728 N N . PRO A 1 213 ? -18.214 13.028 7.394 1.00 49.81 213 PRO A N 1
ATOM 1729 C CA . PRO A 1 213 ? -18.890 13.813 8.410 1.00 49.81 213 PRO A CA 1
ATOM 1730 C C . PRO A 1 213 ? -19.430 12.959 9.549 1.00 49.81 213 PRO A C 1
ATOM 1732 O O . PRO A 1 213 ? -19.369 13.426 10.658 1.00 49.81 213 PRO A O 1
ATOM 1735 N N . GLN A 1 214 ? -19.884 11.715 9.368 1.00 47.22 214 GLN A N 1
ATOM 1736 C CA . GLN A 1 214 ? -20.412 10.920 10.492 1.00 47.22 214 GLN A CA 1
ATOM 1737 C C . GLN A 1 214 ? -19.327 10.461 11.479 1.00 47.22 214 GLN A C 1
ATOM 1739 O O . GLN A 1 214 ? -19.587 10.379 12.676 1.00 47.22 214 GLN A O 1
ATOM 1744 N N . LEU A 1 215 ? -18.092 10.265 11.009 1.00 49.91 215 LEU A N 1
ATOM 1745 C CA . LEU A 1 215 ? -16.915 10.097 11.874 1.00 49.91 215 LEU A CA 1
ATOM 1746 C C . LEU A 1 215 ? -16.445 11.440 12.472 1.00 49.91 215 LEU A C 1
ATOM 1748 O O . LEU A 1 215 ? -15.936 11.481 13.593 1.00 49.91 215 LEU A O 1
ATOM 1752 N N . ALA A 1 216 ? -16.669 12.548 11.756 1.00 42.97 216 ALA A N 1
ATOM 1753 C CA . ALA A 1 216 ? -16.374 13.914 12.195 1.00 42.97 216 ALA A CA 1
ATOM 1754 C C . ALA A 1 216 ? -17.510 14.607 12.982 1.00 42.97 216 ALA A C 1
ATOM 1756 O O . ALA A 1 216 ? -17.278 15.685 13.512 1.00 42.97 216 ALA A O 1
ATOM 1757 N N . ILE A 1 217 ? -18.710 14.019 13.107 1.00 45.59 217 ILE A N 1
AT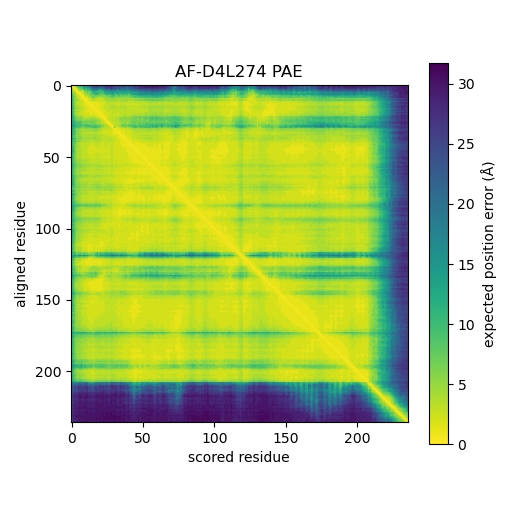OM 1758 C CA . ILE A 1 217 ? -19.842 14.492 13.937 1.00 45.59 217 ILE A CA 1
ATOM 1759 C C . ILE A 1 217 ? -19.476 14.364 15.420 1.00 45.59 217 ILE A C 1
ATOM 1761 O O . ILE A 1 217 ? -20.027 15.056 16.274 1.00 45.59 217 ILE A O 1
ATOM 1765 N N . SER A 1 218 ? -18.435 13.586 15.718 1.00 45.44 218 SER A N 1
ATOM 1766 C CA . SER A 1 218 ? -17.684 13.718 16.956 1.00 45.44 218 SER A CA 1
ATOM 1767 C C . SER A 1 218 ? -17.263 15.165 17.231 1.00 45.44 218 SER A C 1
ATOM 1769 O O . SER A 1 218 ? -17.250 15.556 18.379 1.00 45.44 218 SER A O 1
ATOM 1771 N N . ARG A 1 219 ? -17.017 16.025 16.241 1.00 44.44 219 ARG A N 1
ATOM 1772 C CA . ARG A 1 219 ? -16.621 17.421 16.469 1.00 44.44 219 ARG A CA 1
ATOM 1773 C C . ARG A 1 219 ? -17.737 18.279 17.087 1.00 44.44 219 ARG A C 1
ATOM 1775 O O . ARG A 1 219 ? -17.459 18.994 18.038 1.00 44.44 219 ARG A O 1
ATOM 1782 N N . GLU A 1 220 ? -18.997 18.144 16.659 1.00 42.66 220 GLU A N 1
ATOM 1783 C CA . GLU A 1 220 ? -20.131 18.849 17.299 1.00 42.66 220 GLU A CA 1
ATOM 1784 C C . GLU A 1 220 ? -20.548 18.211 18.637 1.00 42.66 220 GLU A C 1
ATOM 1786 O O . GLU A 1 220 ? -20.956 18.915 19.562 1.00 42.66 220 GLU A O 1
ATOM 1791 N N . VAL A 1 221 ? -20.391 16.890 18.783 1.00 43.94 221 VAL A N 1
ATOM 1792 C CA . VAL A 1 221 ? -20.668 16.166 20.038 1.00 43.94 221 VAL A CA 1
ATOM 1793 C C . VAL A 1 221 ? -19.561 16.380 21.090 1.00 43.94 221 VAL A C 1
ATOM 1795 O O . VAL A 1 221 ? -19.845 16.401 22.287 1.00 43.94 221 VAL A O 1
ATOM 1798 N N . LEU A 1 222 ? -18.309 16.595 20.672 1.00 44.44 222 LEU A N 1
ATOM 1799 C CA . LEU A 1 222 ? -17.144 16.812 21.543 1.00 44.44 222 LEU A CA 1
ATOM 1800 C C . LEU A 1 222 ? -16.911 18.286 21.893 1.00 44.44 222 LEU A C 1
ATOM 1802 O O . LEU A 1 222 ? -16.335 18.562 22.943 1.00 44.44 222 LEU A O 1
ATOM 1806 N N . GLU A 1 223 ? -17.364 19.239 21.073 1.00 45.25 223 GLU A N 1
ATOM 1807 C CA . GLU A 1 223 ? -17.261 20.670 21.395 1.00 45.25 223 GLU A CA 1
ATOM 1808 C C . GLU A 1 223 ? -18.328 21.134 22.409 1.00 45.25 223 GLU A C 1
ATOM 1810 O O . GLU A 1 223 ? -18.194 22.215 22.984 1.00 45.25 223 GLU A O 1
ATOM 1815 N N . ASN A 1 224 ? -19.360 20.324 22.708 1.00 46.19 224 ASN A N 1
ATOM 1816 C CA . ASN A 1 224 ? -20.342 20.666 23.745 1.00 46.19 224 ASN A CA 1
ATOM 1817 C C . ASN A 1 224 ? -20.940 19.461 24.515 1.00 46.19 224 ASN A C 1
ATOM 1819 O O . ASN A 1 224 ? -22.138 19.182 24.412 1.00 46.19 224 ASN A O 1
ATOM 1823 N N . PRO A 1 225 ? -20.164 18.795 25.392 1.00 41.00 225 PRO A N 1
ATOM 1824 C CA . PRO A 1 225 ? -20.665 17.711 26.248 1.00 41.00 225 PRO A CA 1
ATOM 1825 C C . PRO A 1 225 ? -21.669 18.170 27.330 1.00 41.00 225 PRO A C 1
ATOM 1827 O O . PRO A 1 225 ? -22.220 17.346 28.062 1.00 41.00 225 PRO A O 1
ATOM 1830 N N . ALA A 1 226 ? -21.913 19.480 27.473 1.00 42.47 226 ALA A N 1
ATOM 1831 C CA . ALA A 1 226 ? -22.654 20.059 28.594 1.00 42.47 226 ALA A CA 1
ATOM 1832 C C . ALA A 1 226 ? -24.160 20.277 28.349 1.00 42.47 226 ALA A C 1
ATOM 1834 O O . ALA A 1 226 ? -24.878 20.572 29.304 1.00 42.47 226 ALA A O 1
ATOM 1835 N N . ARG A 1 227 ? -24.684 20.113 27.125 1.00 43.53 227 ARG A N 1
ATOM 1836 C CA . ARG A 1 227 ? -26.118 20.367 26.866 1.00 43.53 227 ARG A CA 1
ATOM 1837 C C . ARG A 1 227 ? -27.064 19.200 27.144 1.00 43.53 227 ARG A C 1
ATOM 1839 O O . ARG A 1 227 ? -28.234 19.455 27.390 1.00 43.53 227 ARG A O 1
ATOM 1846 N N . HIS A 1 228 ? -26.588 17.958 27.241 1.00 42.94 228 HIS A N 1
ATOM 1847 C CA . HIS A 1 228 ? -27.478 16.815 27.513 1.00 42.94 228 HIS A CA 1
ATOM 1848 C C . HIS A 1 228 ? -27.571 16.370 28.982 1.00 42.94 228 HIS A C 1
ATOM 1850 O O . HIS A 1 228 ? -28.202 15.361 29.284 1.00 42.94 228 HIS A O 1
ATOM 1856 N N . LYS A 1 229 ? -27.014 17.144 29.925 1.00 41.44 229 LYS A N 1
ATOM 1857 C CA . LYS A 1 229 ? -27.208 16.917 31.372 1.00 41.44 229 LYS A CA 1
ATOM 1858 C C . LYS A 1 229 ? -28.215 17.859 32.044 1.00 41.44 229 LYS A C 1
ATOM 1860 O O . LYS A 1 229 ? -28.365 17.781 33.260 1.00 41.44 229 LYS A O 1
ATOM 1865 N N . LEU A 1 230 ? -28.928 18.703 31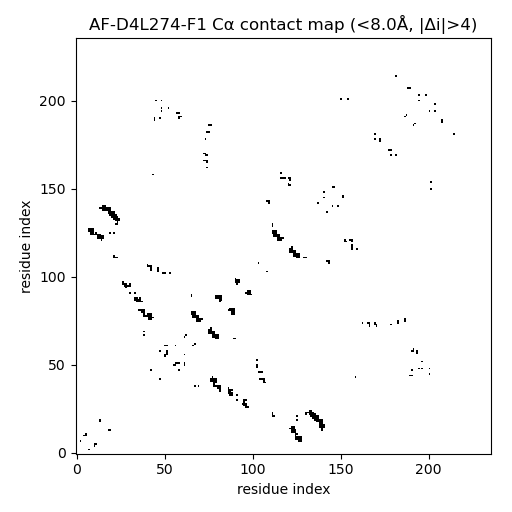.292 1.00 39.03 230 LEU A N 1
ATOM 1866 C CA . LEU A 1 230 ? -29.878 19.674 31.862 1.00 39.03 230 LEU A CA 1
ATOM 1867 C C . LEU A 1 230 ? -31.345 19.509 31.434 1.00 39.03 230 LEU A C 1
ATOM 1869 O O . LEU A 1 230 ? -32.180 20.230 31.960 1.00 39.03 230 LEU A O 1
ATOM 1873 N N . GLU A 1 231 ? -31.698 18.530 30.597 1.00 41.66 231 GLU A N 1
ATOM 1874 C CA . GLU A 1 231 ? -33.106 18.325 30.189 1.00 41.66 231 GLU A CA 1
ATOM 1875 C C . GLU A 1 231 ? -33.803 17.123 30.852 1.00 41.66 231 GLU A C 1
ATOM 1877 O O . GLU A 1 231 ? -34.949 16.841 30.543 1.00 41.66 231 GLU A O 1
ATOM 1882 N N . ASN A 1 232 ? -33.169 16.454 31.826 1.00 43.66 232 ASN A N 1
ATOM 1883 C CA . ASN A 1 232 ? -33.805 15.375 32.610 1.00 43.66 232 ASN A CA 1
ATOM 1884 C C . ASN A 1 232 ? -33.799 15.620 34.133 1.00 43.66 232 ASN A C 1
ATOM 1886 O O . ASN A 1 232 ? -33.809 14.676 34.922 1.00 43.66 232 ASN A O 1
ATOM 1890 N N . LYS A 1 233 ? -33.769 16.887 34.571 1.00 45.03 233 LYS A N 1
ATOM 1891 C CA . LYS A 1 233 ? -34.001 17.275 35.978 1.00 45.03 233 LYS A CA 1
ATOM 1892 C C . LYS A 1 233 ? -34.776 18.589 36.097 1.00 45.03 233 LYS A C 1
ATOM 1894 O O . LYS A 1 233 ? -34.323 19.525 36.744 1.00 45.03 233 LYS A O 1
ATOM 1899 N N . SER A 1 234 ? -35.950 18.633 35.490 1.00 43.31 234 SER A N 1
ATOM 1900 C CA . SER A 1 234 ? -37.036 19.525 35.900 1.00 43.31 234 SER A CA 1
ATOM 1901 C C . SER A 1 234 ? -38.277 19.127 35.121 1.00 43.31 234 SER A C 1
ATOM 1903 O O . SER A 1 234 ? -38.563 19.729 34.098 1.00 43.31 234 SER A O 1
ATOM 1905 N N . ASP A 1 235 ? -38.915 18.041 35.550 1.00 40.59 235 ASP A N 1
ATOM 1906 C CA . ASP A 1 235 ? -40.370 17.948 35.653 1.00 40.59 235 ASP A CA 1
ATOM 1907 C C . ASP A 1 235 ? -40.732 16.625 36.347 1.00 40.59 235 ASP A C 1
ATOM 1909 O O . ASP A 1 235 ? -40.403 15.542 35.861 1.00 40.59 235 ASP A O 1
ATOM 1913 N N . VAL A 1 236 ? -41.437 16.787 37.476 1.00 37.78 236 VAL A N 1
ATOM 1914 C CA . VAL A 1 236 ? -41.991 15.799 38.430 1.00 37.78 236 VAL A CA 1
ATOM 1915 C C . VAL A 1 236 ? -41.055 15.306 39.537 1.00 37.78 236 VAL A C 1
ATOM 1917 O O . VAL A 1 236 ? -40.099 14.547 39.273 1.00 37.78 236 VAL A O 1
#

Sequence (236 aa):
MLQDINEISDGKIYGVHDMVRVGCSDCEGCHSCCEQMGDTVLVDPYDCKRLETELGMGFEQLMQSCVGLHVEEGLIVPHLKMQEQTDTCVFLNEAGRCSIHAYRPGICRLFPLGRIYEEQGVSYFLQSGACERGKTKIKVEKWLDTPQLKRYQQFLAEWHSLKKNMQEYLSRLNTEDEKKTVCMMFLQIFFFHPYDSGRDFYEEWEERSILKPQLAISREVLENPARHKLENKSDV

Mean predicted aligned error: 7.8 Å

Secondary structure (DSSP, 8-state):
----HHHHBSS--B-TTSEEEE--GGGTT--GGGBS-TT--B--HHHHHHHHHHHT--HHHHHHHTEEEEEETTEEEEEEPEETTTTEETTB-TTSSBTTGGG--HHHHHTTEEEEEETTEEEEEEBTTS--SPPEEEEHHHHH--TTHHHHHHHHHHHHHHHHHHHHHHHT---HHHHHHHHHHHHIIIIISPPPTTS-HHHHHHHHHTTHHHHHTHHHHHS-TTSTTSSSSS--